Protein AF-A0A966UC40-F1 (afdb_monomer)

Mean predicted aligned error: 4.21 Å

Sequence (347 aa):
MWDHGLNQRLEDGTIRSAYGGDYGETKHDGNFVCDGMFFPDRSPKPALQEVKQISSPIKISAKNLKTGRFEIFNKQFFNDLREFKLRYEITVNGKVVISGDAKLPQVKARKNAIFTIPSKFLKAGDGAGERFINFNLESAVSKPWAQMGFEVAWAQIALPAKPLPKAKPAKERKNFVTQEGLILLPSCEVAPKLTLWRAPTDNDLIGRIAEKWDNWGLRDLQRSNVQVTHKGTTTRVVTTWKSGAGITIKHEQLVESVESGIRVTETVTLPKQLDDVARVGINFELSGDLDQLVYFGTGPFETMPDRAIGKVHRWSSGVADQYVPYIKPQENGGHAGVRWFSISNRT

Nearest PDB structures (foldseek):
  3dec-assembly1_A  TM=8.756E-01  e=1.289E-21  Bacteroides thetaiotaomicron VPI-5482
  3bga-assembly1_B  TM=8.784E-01  e=2.318E-21  Bacteroides thetaiotaomicron VPI-5482
  6etz-assembly1_A  TM=8.599E-01  e=1.434E-21  Arthrobacter sp. 32cB
  6se8-assembly1_A  TM=8.664E-01  e=2.197E-21  Arthrobacter sp. 32cB
  6zjp-assembly1_A  TM=8.614E-01  e=8.337E-21  Arthrobacter sp. 32cB

pLDDT: mean 96.02, std 3.72, range [59.28, 98.81]

Structure (mmCIF, N/CA/C/O backbone):
data_AF-A0A966UC40-F1
#
_entry.id   AF-A0A966UC40-F1
#
loop_
_atom_site.group_PDB
_atom_site.id
_atom_site.type_symbol
_atom_site.label_atom_id
_atom_site.label_alt_id
_atom_site.label_comp_id
_atom_site.label_asym_id
_atom_site.label_entity_id
_atom_site.label_seq_id
_atom_site.pdbx_PDB_ins_code
_atom_site.Cartn_x
_atom_site.Cartn_y
_atom_site.Cartn_z
_atom_site.occupancy
_atom_site.B_iso_or_equiv
_atom_site.auth_seq_id
_atom_site.auth_comp_id
_atom_site.auth_asym_id
_atom_site.auth_atom_id
_atom_site.pdbx_PDB_model_num
ATOM 1 N N . MET A 1 1 ? 6.051 -20.398 -12.811 1.00 88.81 1 MET A N 1
ATOM 2 C CA . MET A 1 1 ? 5.916 -19.033 -13.399 1.00 88.81 1 MET A CA 1
ATOM 3 C C . MET A 1 1 ? 4.500 -18.518 -13.195 1.00 88.81 1 MET A C 1
ATOM 5 O O . MET A 1 1 ? 4.361 -17.427 -12.658 1.00 88.81 1 MET A O 1
ATOM 9 N N . TRP A 1 2 ? 3.476 -19.282 -13.576 1.00 95.31 2 TRP A N 1
ATOM 10 C CA . TRP A 1 2 ? 2.076 -19.057 -13.197 1.00 95.31 2 TRP A CA 1
ATOM 11 C C . TRP A 1 2 ? 1.592 -20.170 -12.262 1.00 95.31 2 TRP A C 1
ATOM 13 O O . TRP A 1 2 ? 2.212 -21.230 -12.232 1.00 95.31 2 TRP A O 1
ATOM 23 N N . ASP A 1 3 ? 0.507 -19.923 -11.535 1.00 97.62 3 ASP A N 1
ATOM 24 C CA . ASP A 1 3 ? -0.171 -20.919 -10.698 1.00 97.62 3 ASP A CA 1
ATOM 25 C C . ASP A 1 3 ? -0.733 -22.065 -11.533 1.00 97.62 3 ASP A C 1
ATOM 27 O O . ASP A 1 3 ? -1.343 -21.831 -12.578 1.00 97.62 3 ASP A O 1
ATOM 31 N N . HIS A 1 4 ? -0.624 -23.302 -11.051 1.00 97.56 4 HIS A N 1
ATOM 32 C CA . HIS A 1 4 ? -1.178 -24.464 -11.753 1.00 97.56 4 HIS A CA 1
ATOM 33 C C . HIS A 1 4 ? -2.613 -24.793 -11.306 1.00 97.56 4 HIS A C 1
ATOM 35 O O . HIS A 1 4 ? -2.978 -25.958 -11.166 1.00 97.56 4 HIS A O 1
ATOM 41 N N . GLY A 1 5 ? -3.431 -23.762 -11.073 1.00 95.44 5 GLY A N 1
ATOM 42 C CA . GLY A 1 5 ? -4.856 -23.940 -10.804 1.00 95.44 5 GLY A CA 1
ATOM 43 C C . GLY A 1 5 ? -5.584 -24.482 -12.037 1.00 95.44 5 GLY A C 1
ATOM 44 O O . GLY A 1 5 ? -5.426 -23.947 -13.136 1.00 95.44 5 GLY A O 1
ATOM 45 N N . LEU A 1 6 ? -6.376 -25.540 -11.864 1.00 96.25 6 LEU A N 1
ATOM 46 C CA . LEU A 1 6 ? -7.162 -26.155 -12.935 1.00 96.25 6 LEU A CA 1
ATOM 47 C C . LEU A 1 6 ? -8.607 -25.670 -12.873 1.00 96.25 6 LEU A C 1
ATOM 49 O O . LEU A 1 6 ? -9.216 -25.697 -11.810 1.00 96.25 6 LEU A O 1
ATOM 53 N N . ASN A 1 7 ? -9.191 -25.286 -14.006 1.00 96.19 7 ASN A N 1
ATOM 54 C CA . ASN A 1 7 ? -10.605 -24.917 -14.037 1.00 96.19 7 ASN A CA 1
ATOM 55 C C . ASN A 1 7 ? -11.477 -26.122 -13.669 1.00 96.19 7 ASN A C 1
ATOM 57 O O . ASN A 1 7 ? -11.548 -27.091 -14.423 1.00 96.19 7 ASN A O 1
ATOM 61 N N . GLN A 1 8 ? -12.177 -26.022 -12.544 1.00 96.56 8 GLN A N 1
ATOM 62 C CA . GLN A 1 8 ? -13.170 -26.990 -12.106 1.00 96.56 8 GLN A CA 1
ATOM 63 C C . GLN A 1 8 ? -14.551 -26.342 -12.136 1.00 96.56 8 GLN A C 1
ATOM 65 O O . GLN A 1 8 ? -14.756 -25.281 -11.545 1.00 96.56 8 GLN A O 1
ATOM 70 N N . ARG A 1 9 ? -15.498 -26.988 -12.821 1.00 96.69 9 ARG A N 1
ATOM 71 C CA . ARG A 1 9 ? -16.910 -26.598 -12.793 1.00 96.69 9 ARG A CA 1
ATOM 72 C C . ARG A 1 9 ? -17.585 -27.217 -11.570 1.00 96.69 9 ARG A C 1
ATOM 74 O O . ARG A 1 9 ? -17.472 -28.423 -11.373 1.00 96.69 9 ARG A O 1
ATOM 81 N N . LEU A 1 10 ? -18.271 -26.393 -10.786 1.00 95.62 10 LEU A N 1
ATOM 82 C CA . LEU A 1 10 ? -19.044 -26.807 -9.616 1.00 95.62 10 LEU A CA 1
ATOM 83 C C . LEU A 1 10 ? -20.484 -27.183 -9.996 1.00 95.62 10 LEU A C 1
ATOM 85 O O . LEU A 1 10 ? -20.935 -26.912 -11.112 1.00 95.62 10 LEU A O 1
ATOM 89 N N . GLU A 1 11 ? -21.208 -27.802 -9.060 1.00 95.69 11 GLU A N 1
ATOM 90 C CA . GLU A 1 11 ? -22.605 -28.233 -9.245 1.00 95.69 11 GLU A CA 1
ATOM 91 C C . GLU A 1 11 ? -23.553 -27.067 -9.563 1.00 95.69 11 GLU A C 1
ATOM 93 O O . GLU A 1 11 ? -24.482 -27.223 -10.352 1.00 95.69 11 GLU A O 1
ATOM 98 N N . ASP A 1 12 ? -23.281 -25.881 -9.016 1.00 96.38 12 ASP A N 1
ATOM 99 C CA . ASP A 1 12 ? -24.034 -24.648 -9.280 1.00 96.38 12 ASP A CA 1
ATOM 100 C C . ASP A 1 12 ? -23.697 -23.993 -10.638 1.00 96.38 12 ASP A C 1
ATOM 102 O O . ASP A 1 12 ? -24.237 -22.944 -10.989 1.00 96.38 12 ASP A O 1
ATOM 106 N N . GLY A 1 13 ? -22.800 -24.606 -11.418 1.00 96.81 13 GLY A N 1
ATOM 107 C CA . GLY A 1 13 ? -22.365 -24.135 -12.728 1.00 96.81 13 GLY A CA 1
ATOM 108 C C . GLY A 1 13 ? -21.223 -23.116 -12.702 1.00 96.81 13 GLY A C 1
ATOM 109 O O . GLY A 1 13 ? -20.689 -22.809 -13.775 1.00 96.81 13 GLY A O 1
ATOM 110 N N . THR A 1 14 ? -20.804 -22.630 -11.530 1.00 96.25 14 THR A N 1
ATOM 111 C CA . THR A 1 14 ? -19.657 -21.722 -11.396 1.00 96.25 14 THR A CA 1
ATOM 112 C C . THR A 1 14 ? -18.334 -22.440 -11.681 1.00 96.25 14 THR A C 1
ATOM 114 O O . THR A 1 14 ? -18.254 -23.672 -11.694 1.00 96.25 14 THR A O 1
ATOM 117 N N . ILE A 1 15 ? -17.284 -21.672 -11.989 1.00 95.69 15 ILE A N 1
ATOM 118 C CA . ILE A 1 15 ? -15.937 -22.197 -12.242 1.00 95.69 15 ILE A CA 1
ATOM 119 C C . ILE A 1 15 ? -14.995 -21.645 -11.179 1.00 95.69 15 ILE A C 1
ATOM 121 O O . ILE A 1 15 ? -14.954 -20.435 -10.962 1.00 95.69 15 ILE A O 1
ATOM 125 N N . ARG A 1 16 ? -14.199 -22.527 -10.574 1.00 94.12 16 ARG A N 1
ATOM 126 C CA . ARG A 1 16 ? -13.088 -22.162 -9.688 1.00 94.12 16 ARG A CA 1
ATOM 127 C C . ARG A 1 16 ? -11.756 -22.672 -10.227 1.00 94.12 16 ARG A C 1
ATOM 129 O O . ARG A 1 16 ? -11.717 -23.639 -10.987 1.00 94.12 16 ARG A O 1
ATOM 136 N N . SER A 1 17 ? -10.668 -22.056 -9.777 1.00 96.81 17 SER A N 1
ATOM 137 C CA . SER A 1 17 ? -9.318 -22.606 -9.924 1.00 96.81 17 SER A CA 1
ATOM 138 C C . SER A 1 17 ? -9.083 -23.634 -8.817 1.00 96.81 17 SER A C 1
ATOM 140 O O . SER A 1 17 ? -8.879 -23.261 -7.667 1.00 96.81 17 SER A O 1
ATOM 142 N N . ALA A 1 18 ? -9.149 -24.914 -9.158 1.00 97.31 18 ALA A N 1
ATOM 143 C CA . ALA A 1 18 ? -8.927 -26.036 -8.255 1.00 97.31 18 ALA A CA 1
ATOM 144 C C . ALA A 1 18 ? -7.435 -26.365 -8.097 1.00 97.31 18 ALA A C 1
ATOM 146 O O . ALA A 1 18 ? -6.640 -26.149 -9.018 1.00 97.31 18 ALA A O 1
ATOM 147 N N . TYR A 1 19 ? -7.069 -26.924 -6.948 1.00 97.81 19 TYR A N 1
ATOM 148 C CA . TYR A 1 19 ? -5.721 -27.404 -6.623 1.00 97.81 19 TYR A CA 1
ATOM 149 C C . TYR A 1 19 ? -5.774 -28.799 -5.972 1.00 97.81 19 TYR A C 1
ATOM 151 O O . TYR A 1 19 ? -6.809 -29.460 -5.997 1.00 97.81 19 TYR A O 1
ATOM 159 N N . GLY A 1 20 ? -4.652 -29.304 -5.443 1.00 98.00 20 GLY A N 1
ATOM 160 C CA . GLY A 1 20 ? -4.568 -30.680 -4.941 1.00 98.00 20 GLY A CA 1
ATOM 161 C C . GLY A 1 20 ? -5.643 -31.010 -3.896 1.00 98.00 20 GLY A C 1
ATOM 162 O O . GLY A 1 20 ? -5.808 -30.262 -2.933 1.00 98.00 20 GLY A O 1
ATOM 163 N N . GLY A 1 21 ? -6.350 -32.127 -4.090 1.00 97.38 21 GLY A N 1
ATOM 164 C CA . GLY A 1 21 ? -7.458 -32.580 -3.242 1.00 97.38 21 GLY A CA 1
ATOM 165 C C . GLY A 1 21 ? -8.840 -32.227 -3.790 1.00 97.38 21 GLY A C 1
ATOM 166 O O . GLY A 1 21 ? -9.813 -32.918 -3.487 1.00 97.38 21 GLY A O 1
ATOM 167 N N . ASP A 1 22 ? -8.948 -31.215 -4.654 1.00 97.12 22 ASP A N 1
ATOM 168 C CA . ASP A 1 22 ? -10.235 -30.808 -5.223 1.00 97.12 22 ASP A CA 1
ATOM 169 C C . ASP A 1 22 ? -10.814 -31.825 -6.225 1.00 97.12 22 ASP A C 1
ATOM 171 O O . ASP A 1 22 ? -11.998 -31.730 -6.548 1.00 97.12 22 ASP A O 1
ATOM 175 N N . TYR A 1 23 ? -10.031 -32.802 -6.702 1.00 95.69 23 TYR A N 1
ATOM 176 C CA . TYR A 1 23 ? -10.491 -33.885 -7.585 1.00 95.69 23 TYR A CA 1
ATOM 177 C C . TYR A 1 23 ? -10.601 -35.239 -6.864 1.00 95.69 23 TYR A C 1
ATOM 179 O O . TYR A 1 23 ? -10.706 -36.285 -7.506 1.00 95.69 23 TYR A O 1
ATOM 187 N N . GLY A 1 24 ? -10.631 -35.228 -5.528 1.00 95.56 24 GLY A N 1
ATOM 188 C CA . GLY A 1 24 ? -10.825 -36.424 -4.707 1.00 95.56 24 GLY A CA 1
ATOM 189 C C . GLY A 1 24 ? -9.547 -37.220 -4.445 1.00 95.56 24 GLY A C 1
ATOM 190 O O . GLY A 1 24 ? -9.617 -38.350 -3.958 1.00 95.56 24 GLY A O 1
ATOM 191 N N . GLU A 1 25 ? -8.372 -36.663 -4.749 1.00 98.00 25 GLU A N 1
ATOM 192 C CA . GLU A 1 25 ? -7.106 -37.263 -4.348 1.00 98.00 25 GLU A CA 1
ATOM 193 C C . GLU A 1 25 ? -7.031 -37.365 -2.818 1.00 98.00 25 GLU A C 1
ATOM 195 O O . GLU A 1 25 ? -7.330 -36.417 -2.101 1.00 98.00 25 GLU A O 1
ATOM 200 N N . THR A 1 26 ? -6.593 -38.510 -2.295 1.00 96.56 26 THR A N 1
ATOM 201 C CA . THR A 1 26 ? -6.413 -38.708 -0.842 1.00 96.56 26 THR A CA 1
ATOM 202 C C . THR A 1 26 ? -5.000 -38.370 -0.362 1.00 96.56 26 THR A C 1
ATOM 204 O O . THR A 1 26 ? -4.761 -38.250 0.837 1.00 96.56 26 THR A O 1
ATOM 207 N N . LYS A 1 27 ? -4.049 -38.226 -1.294 1.00 97.38 27 LYS A N 1
ATOM 208 C CA . LYS A 1 27 ? -2.667 -37.797 -1.053 1.00 97.38 27 LYS A CA 1
ATOM 209 C C . LYS A 1 27 ? -2.353 -36.644 -1.996 1.00 97.38 27 LYS A C 1
ATOM 211 O O . LYS A 1 27 ? -2.294 -36.848 -3.205 1.00 97.38 27 LYS A O 1
ATOM 216 N N . HIS A 1 28 ? -2.168 -35.454 -1.442 1.00 97.69 28 HIS A N 1
ATOM 217 C CA . HIS A 1 28 ? -1.890 -34.231 -2.185 1.00 97.69 28 HIS A CA 1
ATOM 218 C C . HIS A 1 28 ? -1.210 -33.199 -1.283 1.00 97.69 28 HIS A C 1
ATOM 220 O O . HIS A 1 28 ? -1.314 -33.273 -0.060 1.00 97.69 28 HIS A O 1
ATOM 226 N N . ASP A 1 29 ? -0.631 -32.172 -1.902 1.00 97.12 29 ASP A N 1
ATOM 227 C CA . ASP A 1 29 ? -0.008 -31.041 -1.206 1.00 97.12 29 ASP A CA 1
ATOM 228 C C . ASP A 1 29 ? -0.868 -29.763 -1.265 1.00 97.12 29 ASP A C 1
ATOM 230 O O . ASP A 1 29 ? -0.396 -28.660 -1.019 1.00 97.12 29 ASP A O 1
ATOM 234 N N . GLY A 1 30 ? -2.159 -29.872 -1.595 1.00 97.00 30 GLY A N 1
ATOM 235 C CA . GLY A 1 30 ? -3.095 -28.748 -1.504 1.00 97.00 30 GLY A CA 1
ATOM 236 C C . GLY A 1 30 ? -2.752 -27.616 -2.475 1.00 97.00 30 GLY A C 1
ATOM 237 O O . GLY A 1 30 ? -2.473 -27.854 -3.652 1.00 97.00 30 GLY A O 1
ATOM 238 N N . ASN A 1 31 ? -2.767 -26.375 -1.982 1.00 97.00 31 ASN A N 1
ATOM 239 C CA . ASN A 1 31 ? -2.513 -25.181 -2.788 1.00 97.00 31 ASN A CA 1
ATOM 240 C C . ASN A 1 31 ? -1.022 -24.846 -2.979 1.00 97.00 31 ASN A C 1
ATOM 242 O O . ASN A 1 31 ? -0.715 -23.777 -3.499 1.00 97.00 31 ASN A O 1
ATOM 246 N N . PHE A 1 32 ? -0.091 -25.743 -2.621 1.00 97.38 32 PHE A N 1
ATOM 247 C CA . PHE A 1 32 ? 1.347 -25.553 -2.881 1.00 97.38 32 PHE A CA 1
ATOM 248 C C . PHE A 1 32 ? 1.674 -25.381 -4.371 1.00 97.38 32 PHE A C 1
ATOM 250 O O . PHE A 1 32 ? 2.692 -24.796 -4.716 1.00 97.38 32 PHE A O 1
ATOM 257 N N . VAL A 1 33 ? 0.793 -25.844 -5.259 1.00 97.44 33 VAL A N 1
ATOM 258 C CA . VAL A 1 33 ? 0.925 -25.674 -6.711 1.00 97.44 33 VAL A CA 1
ATOM 259 C C . VAL A 1 33 ? 0.537 -24.261 -7.210 1.00 97.44 33 VAL A C 1
ATOM 261 O O . VAL A 1 33 ? 0.630 -23.957 -8.402 1.00 97.44 33 VAL A O 1
ATOM 264 N N . CYS A 1 34 ? 0.058 -23.393 -6.312 1.00 97.12 34 CYS A N 1
ATOM 265 C CA . CYS A 1 34 ? -0.384 -22.022 -6.586 1.00 97.12 34 CYS A CA 1
ATOM 266 C C . CYS A 1 34 ? 0.672 -20.985 -6.150 1.00 97.12 34 CYS A C 1
ATOM 268 O O . CYS A 1 34 ? 0.377 -20.034 -5.424 1.00 97.12 34 CYS A O 1
ATOM 270 N N . ASP A 1 35 ? 1.913 -21.175 -6.598 1.00 96.38 35 ASP A N 1
ATOM 271 C CA . ASP A 1 35 ? 3.124 -20.461 -6.168 1.00 96.38 35 ASP A CA 1
ATOM 272 C C . ASP A 1 35 ? 3.730 -19.534 -7.249 1.00 96.38 35 ASP A C 1
ATOM 274 O O . ASP A 1 35 ? 4.864 -19.058 -7.145 1.00 96.38 35 ASP A O 1
ATOM 278 N N . GLY A 1 36 ? 2.983 -19.249 -8.316 1.00 95.88 36 GLY A N 1
ATOM 279 C CA . GLY A 1 36 ? 3.432 -18.446 -9.448 1.00 95.88 36 GLY A CA 1
ATOM 280 C C . GLY A 1 36 ? 3.390 -16.933 -9.214 1.00 95.88 36 GLY A C 1
ATOM 281 O O . GLY A 1 36 ? 2.735 -16.429 -8.306 1.00 95.88 36 GLY A O 1
ATOM 282 N N . MET A 1 37 ? 4.037 -16.186 -10.116 1.00 96.31 37 MET A N 1
ATOM 283 C CA . MET A 1 37 ? 3.955 -14.716 -10.225 1.00 96.31 37 MET A CA 1
ATOM 284 C C . MET A 1 37 ? 2.743 -14.244 -11.042 1.00 96.31 37 MET A C 1
ATOM 286 O O . MET A 1 37 ? 2.451 -13.049 -11.111 1.00 96.31 37 MET A O 1
ATOM 290 N N . PHE A 1 38 ? 2.057 -15.186 -11.679 1.00 97.81 38 PHE A N 1
ATOM 291 C CA . PHE A 1 38 ? 0.859 -14.986 -12.481 1.00 97.81 38 PHE A CA 1
ATOM 292 C C . PHE A 1 38 ? -0.214 -15.976 -12.027 1.00 97.81 38 PHE A C 1
ATOM 294 O O . PHE A 1 38 ? 0.110 -17.080 -11.586 1.00 97.81 38 PHE A O 1
ATOM 301 N N . PHE A 1 39 ? -1.475 -15.597 -12.169 1.00 97.50 39 PHE A N 1
ATOM 302 C CA . PHE A 1 39 ? -2.615 -16.494 -12.006 1.00 97.50 39 PHE A CA 1
ATOM 303 C C . PHE A 1 39 ? -2.697 -17.506 -13.170 1.00 97.50 39 PHE A C 1
ATOM 305 O O . PHE A 1 39 ? -1.985 -17.347 -14.172 1.00 97.50 39 PHE A O 1
ATOM 312 N N . PRO A 1 40 ? -3.554 -18.547 -13.090 1.00 96.56 40 PRO A N 1
ATOM 313 C CA . PRO A 1 40 ? -3.661 -19.566 -14.138 1.00 96.56 40 PRO A CA 1
ATOM 314 C C . PRO A 1 40 ? -4.047 -19.001 -15.511 1.00 96.56 40 PRO A C 1
ATOM 316 O O . PRO A 1 40 ? -3.662 -19.551 -16.539 1.00 96.56 40 PRO A O 1
ATOM 319 N N . ASP A 1 41 ? -4.749 -17.872 -15.562 1.00 95.38 41 ASP A N 1
ATOM 320 C CA . ASP A 1 41 ? -5.120 -17.160 -16.792 1.00 95.38 41 ASP A CA 1
ATOM 321 C C . ASP A 1 41 ? -4.018 -16.220 -17.327 1.00 95.38 41 ASP A C 1
ATOM 323 O O . ASP A 1 41 ? -4.214 -15.540 -18.331 1.00 95.38 41 ASP A O 1
ATOM 327 N N . ARG A 1 42 ? -2.840 -16.213 -16.686 1.00 95.50 42 ARG A N 1
ATOM 328 C CA . ARG A 1 42 ? -1.670 -15.365 -16.978 1.00 95.50 42 ARG A CA 1
ATOM 329 C C . ARG A 1 42 ? -1.878 -13.889 -16.636 1.00 95.50 42 ARG A C 1
ATOM 331 O O . ARG A 1 42 ? -1.020 -13.069 -16.968 1.00 95.50 42 ARG A O 1
ATOM 338 N N . SER A 1 43 ? -2.940 -13.537 -15.913 1.00 95.81 43 SER A N 1
ATOM 339 C CA . SER A 1 43 ? -3.022 -12.223 -15.281 1.00 95.81 43 SER A CA 1
ATOM 340 C C . SER A 1 43 ? -1.948 -12.096 -14.180 1.00 95.81 43 SER A C 1
ATOM 342 O O . SER A 1 43 ? -1.584 -13.085 -13.531 1.00 95.81 43 SER A O 1
ATOM 344 N N . PRO A 1 44 ? -1.330 -10.915 -14.008 1.00 96.44 44 PRO A N 1
ATOM 345 C CA . PRO A 1 44 ? -0.203 -10.750 -13.096 1.00 96.44 44 PRO A CA 1
ATOM 346 C C . PRO A 1 44 ? -0.660 -10.671 -11.637 1.00 96.44 44 PRO A C 1
ATOM 348 O O . PRO A 1 44 ? -1.607 -9.956 -11.316 1.00 96.44 44 PRO A O 1
ATOM 351 N N . LYS A 1 45 ? 0.078 -11.316 -10.727 1.00 97.31 45 LYS A N 1
ATOM 352 C CA . LYS A 1 45 ? -0.077 -11.062 -9.288 1.00 97.31 45 LYS A CA 1
ATOM 353 C C . LYS A 1 45 ? 0.586 -9.732 -8.904 1.00 97.31 45 LYS A C 1
ATOM 355 O O . LYS A 1 45 ? 1.556 -9.330 -9.558 1.00 97.31 45 LYS A O 1
ATOM 360 N N . PRO A 1 46 ? 0.162 -9.074 -7.807 1.00 96.56 46 PRO A N 1
ATOM 361 C CA . PRO A 1 46 ? 0.744 -7.799 -7.377 1.00 96.56 46 PRO A CA 1
ATOM 362 C C . PRO A 1 46 ? 2.271 -7.826 -7.215 1.00 96.56 46 PRO A C 1
ATOM 364 O O . PRO A 1 46 ? 2.954 -6.881 -7.605 1.00 96.56 46 PRO A O 1
ATOM 367 N N . ALA A 1 47 ? 2.827 -8.945 -6.735 1.00 95.25 47 ALA A N 1
ATOM 368 C CA . ALA A 1 47 ? 4.270 -9.128 -6.565 1.00 95.25 47 ALA A CA 1
ATOM 369 C C . ALA A 1 47 ? 5.080 -8.933 -7.865 1.00 95.25 47 ALA A C 1
ATOM 371 O O . ALA A 1 47 ? 6.258 -8.575 -7.813 1.00 95.25 47 ALA A O 1
ATOM 372 N N . LEU A 1 48 ? 4.476 -9.123 -9.046 1.00 95.50 48 LEU A N 1
ATOM 373 C CA . LEU A 1 48 ? 5.171 -8.938 -10.322 1.00 95.50 48 LEU A CA 1
ATOM 374 C C . LEU A 1 48 ? 5.611 -7.483 -10.538 1.00 95.50 48 LEU A C 1
ATOM 376 O O . LEU A 1 48 ? 6.605 -7.232 -11.218 1.00 95.50 48 LEU A O 1
ATOM 380 N N . GLN A 1 49 ? 4.915 -6.525 -9.929 1.00 93.94 49 GLN A N 1
ATOM 381 C CA . GLN A 1 49 ? 5.253 -5.105 -10.028 1.00 93.94 49 GLN A CA 1
ATOM 382 C C . GLN A 1 49 ? 6.561 -4.783 -9.306 1.00 93.94 49 GLN A C 1
ATOM 384 O O . GLN A 1 49 ? 7.369 -3.995 -9.801 1.00 93.94 49 GLN A O 1
ATOM 389 N N . GLU A 1 50 ? 6.830 -5.463 -8.193 1.00 94.75 50 GLU A N 1
ATOM 390 C CA . GLU A 1 50 ? 8.122 -5.363 -7.523 1.00 94.75 50 GLU A CA 1
ATOM 391 C C . GLU A 1 50 ? 9.230 -5.985 -8.353 1.00 94.75 50 GLU A C 1
ATOM 393 O O . GLU A 1 50 ? 10.271 -5.362 -8.550 1.00 94.75 50 GLU A O 1
ATOM 398 N N . VAL A 1 51 ? 8.993 -7.180 -8.905 1.00 95.81 51 VAL A N 1
ATOM 399 C CA . VAL A 1 51 ? 9.959 -7.844 -9.788 1.00 95.81 51 VAL A CA 1
ATOM 400 C C . VAL A 1 51 ? 10.288 -6.953 -10.986 1.00 95.81 51 VAL A C 1
ATOM 402 O O . VAL A 1 51 ? 11.466 -6.797 -11.315 1.00 95.81 51 VAL A O 1
ATOM 405 N N . LYS A 1 52 ? 9.284 -6.301 -11.594 1.00 95.69 52 LYS A N 1
ATOM 406 C CA . LYS A 1 52 ? 9.478 -5.312 -12.668 1.00 95.69 52 LYS A CA 1
ATOM 407 C C . LYS A 1 52 ? 10.432 -4.201 -12.222 1.00 95.69 52 LYS A C 1
ATOM 409 O O . LYS A 1 52 ? 11.364 -3.866 -12.952 1.00 95.69 52 LYS A O 1
ATOM 414 N N . GLN A 1 53 ? 10.235 -3.651 -11.025 1.00 96.62 53 GLN A N 1
ATOM 415 C CA . GLN A 1 53 ? 11.040 -2.533 -10.541 1.00 96.62 53 GLN A CA 1
ATOM 416 C C . GLN A 1 53 ? 12.446 -2.949 -10.073 1.00 96.62 53 GLN A C 1
ATOM 418 O O . GLN A 1 53 ? 13.419 -2.253 -10.371 1.00 96.62 53 GLN A O 1
ATOM 423 N N . ILE A 1 54 ? 12.598 -4.098 -9.412 1.00 96.56 54 ILE A N 1
ATOM 424 C CA . ILE A 1 54 ? 13.898 -4.672 -9.023 1.00 96.56 54 ILE A CA 1
ATOM 425 C C . ILE A 1 54 ? 14.745 -4.955 -10.276 1.00 96.56 54 ILE A C 1
ATOM 427 O O . ILE A 1 54 ? 15.922 -4.569 -10.360 1.00 96.56 54 ILE A O 1
ATOM 431 N N . SER A 1 55 ? 14.117 -5.540 -11.296 1.00 97.00 55 SER A N 1
ATOM 432 C CA . SER A 1 55 ? 14.728 -5.834 -12.595 1.00 97.00 55 SER A CA 1
ATOM 433 C C . SER A 1 55 ? 14.836 -4.621 -13.521 1.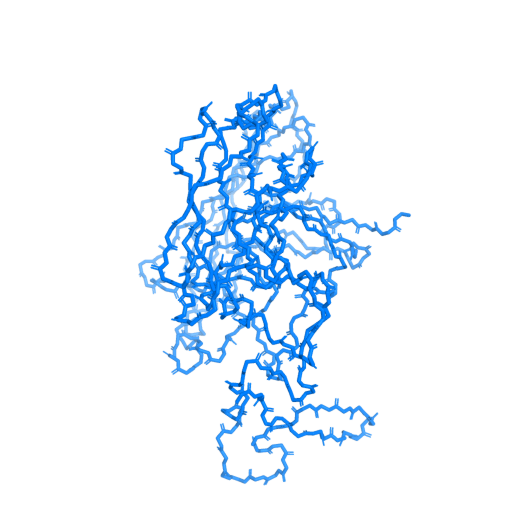00 97.00 55 SER A C 1
ATOM 435 O O . SER A 1 55 ? 15.315 -4.770 -14.645 1.00 97.00 55 SER A O 1
ATOM 437 N N . SER A 1 56 ? 14.461 -3.417 -13.068 1.00 97.56 56 SER A N 1
ATOM 438 C CA . SER A 1 56 ? 14.518 -2.197 -13.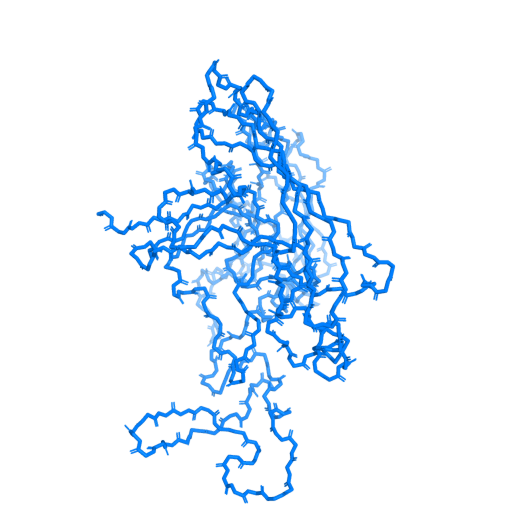878 1.00 97.56 56 SER A CA 1
ATOM 439 C C . SER A 1 56 ? 15.877 -2.058 -14.590 1.00 97.56 56 SER A C 1
ATOM 441 O O . SER A 1 56 ? 16.920 -2.178 -13.932 1.00 97.56 56 SER A O 1
ATOM 443 N N . PRO A 1 57 ? 15.916 -1.797 -15.913 1.00 97.75 57 PRO A N 1
ATOM 444 C CA . PRO A 1 57 ? 17.153 -1.670 -16.686 1.00 97.75 57 PRO A CA 1
ATOM 445 C C . PRO A 1 57 ? 17.904 -0.359 -16.436 1.00 97.75 57 PRO A C 1
ATOM 447 O O . PRO A 1 57 ? 18.977 -0.156 -17.005 1.00 97.75 57 PRO A O 1
ATOM 450 N N . ILE A 1 58 ? 17.374 0.535 -15.601 1.00 98.56 58 ILE A N 1
ATOM 451 C CA . ILE A 1 58 ? 18.000 1.816 -15.284 1.00 98.56 58 ILE A CA 1
ATOM 452 C C . ILE A 1 58 ? 17.974 2.106 -13.784 1.00 98.56 58 ILE A C 1
ATOM 454 O O . ILE A 1 58 ? 17.170 1.565 -13.029 1.00 98.56 58 ILE A O 1
ATOM 458 N N . LYS A 1 59 ? 18.848 3.008 -13.345 1.00 98.56 59 LYS A N 1
ATOM 459 C CA . LYS A 1 59 ? 18.740 3.678 -12.045 1.00 98.56 59 LYS A CA 1
ATOM 460 C C . LYS A 1 59 ? 18.878 5.177 -12.266 1.00 98.56 59 LYS A C 1
ATOM 462 O O . LYS A 1 59 ? 19.836 5.600 -12.903 1.00 98.56 59 LYS A O 1
ATOM 467 N N . ILE A 1 60 ? 17.951 5.970 -11.733 1.00 98.69 60 ILE A N 1
ATOM 468 C CA . ILE A 1 60 ? 18.044 7.435 -11.747 1.00 98.69 60 ILE A CA 1
ATOM 469 C C . ILE A 1 60 ? 18.312 7.925 -10.327 1.00 98.69 60 ILE A C 1
ATOM 471 O O . ILE A 1 60 ? 17.707 7.443 -9.372 1.00 98.69 60 ILE A O 1
ATOM 475 N N . SER A 1 61 ? 19.233 8.876 -10.182 1.00 98.19 61 SER A N 1
ATOM 476 C CA . SER A 1 61 ? 19.538 9.526 -8.906 1.00 98.19 61 SER A CA 1
ATOM 477 C C . SER A 1 61 ? 19.654 11.040 -9.067 1.00 98.19 61 SER A C 1
ATOM 479 O O . SER A 1 61 ? 20.102 11.540 -10.102 1.00 98.19 61 SER A O 1
ATOM 481 N N . ALA A 1 62 ? 19.256 11.790 -8.040 1.00 97.56 62 ALA A N 1
ATOM 482 C CA . ALA A 1 62 ? 19.477 13.229 -8.000 1.00 97.56 62 ALA A CA 1
ATOM 483 C C . ALA A 1 62 ? 20.937 13.512 -7.629 1.00 97.56 62 ALA A C 1
ATOM 485 O O . ALA A 1 62 ? 21.410 13.069 -6.585 1.00 97.56 62 ALA A O 1
ATOM 486 N N . LYS A 1 63 ? 21.647 14.277 -8.465 1.00 97.88 63 LYS A N 1
ATOM 487 C CA . LYS A 1 63 ? 23.003 14.758 -8.149 1.00 97.88 63 LYS A CA 1
ATOM 488 C C . LYS A 1 63 ? 22.968 16.132 -7.507 1.00 97.88 63 LYS A C 1
ATOM 490 O O . LYS A 1 63 ? 23.725 16.401 -6.584 1.00 97.88 63 LYS A O 1
ATOM 495 N N . ASN A 1 64 ? 22.090 17.006 -7.995 1.00 96.19 64 ASN A N 1
ATOM 496 C CA . ASN A 1 64 ? 21.875 18.318 -7.403 1.00 96.19 64 ASN A CA 1
ATOM 497 C C . ASN A 1 64 ? 20.493 18.858 -7.795 1.00 96.19 64 ASN A C 1
ATOM 499 O O . ASN A 1 64 ? 20.298 19.339 -8.911 1.00 96.19 64 ASN A O 1
ATOM 503 N N . LEU A 1 65 ? 19.539 18.824 -6.859 1.00 94.69 65 LEU A N 1
ATOM 504 C CA . LEU A 1 65 ? 18.181 19.332 -7.087 1.00 94.69 65 LEU A CA 1
ATOM 505 C C . LEU A 1 65 ? 18.135 20.857 -7.288 1.00 94.69 65 LEU A C 1
ATOM 507 O O . LEU A 1 65 ? 17.269 21.342 -8.010 1.00 94.69 65 LEU A O 1
ATOM 511 N N . LYS A 1 66 ? 19.080 21.625 -6.717 1.00 93.62 66 LYS A N 1
ATOM 512 C CA . LYS A 1 66 ? 19.125 23.094 -6.871 1.00 93.62 66 LYS A CA 1
ATOM 513 C C . LYS A 1 66 ? 19.446 23.508 -8.307 1.00 93.62 66 LYS A C 1
ATOM 515 O O . LYS A 1 66 ? 18.937 24.521 -8.780 1.00 93.62 66 LYS A O 1
ATOM 520 N N . THR A 1 67 ? 20.271 22.722 -8.997 1.00 94.94 67 THR A N 1
ATOM 521 C CA . THR A 1 67 ? 20.624 22.929 -10.413 1.00 94.94 67 THR A CA 1
ATOM 522 C C . THR A 1 67 ? 19.845 22.017 -11.361 1.00 94.94 67 THR A C 1
ATOM 524 O O . THR A 1 67 ? 20.007 22.119 -12.571 1.00 94.94 67 THR A O 1
ATOM 527 N N . GLY A 1 68 ? 18.989 21.144 -10.823 1.00 96.81 68 GLY A N 1
ATOM 528 C CA . GLY A 1 68 ? 18.197 20.184 -11.587 1.00 96.81 68 GLY A CA 1
ATOM 529 C C . GLY A 1 68 ? 19.015 19.123 -12.310 1.00 96.81 68 GLY A C 1
ATOM 530 O O . GLY A 1 68 ? 18.587 18.641 -13.352 1.00 96.81 68 GLY A O 1
ATOM 531 N N . ARG A 1 69 ? 20.187 18.763 -11.772 1.00 98.00 69 ARG A N 1
ATOM 532 C CA . ARG A 1 69 ? 21.061 17.723 -12.326 1.00 98.00 69 ARG A CA 1
ATOM 533 C C . ARG A 1 69 ? 20.705 16.349 -11.767 1.00 98.00 69 ARG A C 1
ATOM 535 O O . ARG A 1 69 ? 20.764 16.131 -10.551 1.00 98.00 69 ARG A O 1
ATOM 542 N N . PHE A 1 70 ? 20.445 15.416 -12.672 1.00 98.69 70 PHE A N 1
ATOM 543 C CA . PHE A 1 70 ? 20.193 14.006 -12.393 1.00 98.69 70 PHE A CA 1
ATOM 544 C C . PHE A 1 70 ? 21.208 13.138 -13.136 1.00 98.69 70 PHE A C 1
ATOM 546 O O . PHE A 1 70 ? 21.788 13.558 -14.137 1.00 98.69 70 PHE A O 1
ATOM 553 N N . GLU A 1 71 ? 21.428 11.929 -12.637 1.00 98.69 71 GLU A N 1
ATOM 554 C CA . GLU A 1 71 ? 22.229 10.903 -13.298 1.00 98.69 71 GLU A CA 1
ATOM 555 C C . GLU A 1 71 ? 21.354 9.698 -13.599 1.00 98.69 71 GLU A C 1
ATOM 557 O O . GLU A 1 71 ? 20.611 9.243 -12.727 1.00 98.69 71 GLU A O 1
ATOM 562 N N . ILE A 1 72 ? 21.481 9.178 -14.814 1.00 98.81 72 ILE A N 1
ATOM 563 C CA . ILE A 1 72 ? 20.917 7.900 -15.226 1.00 98.81 72 ILE A CA 1
ATOM 564 C C . ILE A 1 72 ? 22.049 6.891 -15.429 1.00 98.81 72 ILE A C 1
ATOM 566 O O . ILE A 1 72 ? 23.009 7.156 -16.153 1.00 98.81 72 ILE A O 1
ATOM 570 N N . PHE A 1 73 ? 21.921 5.732 -14.793 1.00 98.81 73 PHE A N 1
ATOM 571 C CA . PHE A 1 73 ? 22.777 4.568 -14.983 1.00 98.81 73 PHE A CA 1
ATOM 572 C C . PHE A 1 73 ? 22.050 3.533 -15.836 1.00 98.81 73 PHE A C 1
ATOM 574 O O . PHE A 1 73 ? 20.950 3.112 -15.474 1.00 98.81 73 PHE A O 1
ATOM 581 N N . ASN A 1 74 ? 22.669 3.088 -16.929 1.00 98.75 74 ASN A N 1
ATOM 582 C CA . ASN A 1 74 ? 22.163 1.979 -17.732 1.00 98.75 74 ASN A CA 1
ATOM 583 C C . ASN A 1 74 ? 22.647 0.638 -17.148 1.00 98.75 74 ASN A C 1
ATOM 585 O O . ASN A 1 74 ? 23.833 0.313 -17.228 1.00 98.75 74 ASN A O 1
ATOM 589 N N . LYS A 1 75 ? 21.732 -0.155 -16.575 1.00 98.50 75 LYS A N 1
ATOM 590 C CA . LYS A 1 75 ? 22.027 -1.484 -16.010 1.00 98.50 75 LYS A CA 1
ATOM 591 C C . LYS A 1 75 ? 22.168 -2.565 -17.088 1.00 98.50 75 LYS A C 1
ATOM 593 O O . LYS A 1 75 ? 22.698 -3.629 -16.767 1.00 98.50 75 LYS A O 1
ATOM 598 N N . GLN A 1 76 ? 21.751 -2.316 -18.333 1.00 98.19 76 GLN A N 1
ATOM 599 C CA . GLN A 1 76 ? 21.898 -3.275 -19.431 1.00 98.19 76 GLN A CA 1
ATOM 600 C C . GLN A 1 76 ? 23.372 -3.539 -19.751 1.00 98.19 76 GLN A C 1
ATOM 602 O O . GLN A 1 76 ? 24.225 -2.660 -19.597 1.00 98.19 76 GLN A O 1
ATOM 607 N N . PHE A 1 77 ? 23.660 -4.754 -20.218 1.00 98.31 77 PHE A N 1
ATOM 608 C CA . PHE A 1 77 ? 25.018 -5.208 -20.528 1.00 98.31 77 PHE A CA 1
ATOM 609 C C . PHE A 1 77 ? 25.441 -4.977 -21.983 1.00 98.31 77 PHE A C 1
ATOM 611 O O . PHE A 1 77 ? 26.636 -4.866 -22.237 1.00 98.31 77 PHE A O 1
ATOM 618 N N . PHE A 1 78 ? 24.489 -4.837 -22.911 1.00 97.88 78 PHE A N 1
ATOM 619 C CA . PHE A 1 78 ? 24.781 -4.765 -24.351 1.00 97.88 78 PHE A CA 1
ATOM 620 C C . PHE A 1 78 ? 24.184 -3.525 -25.021 1.00 97.88 78 PHE A C 1
ATOM 622 O O . PHE A 1 78 ? 24.896 -2.771 -25.681 1.00 97.88 78 PHE A O 1
ATOM 629 N N . ASN A 1 79 ? 22.893 -3.272 -24.803 1.00 96.94 79 ASN A N 1
ATOM 630 C CA . ASN A 1 79 ? 22.183 -2.181 -25.464 1.00 96.94 79 ASN A CA 1
ATOM 631 C C . ASN A 1 79 ? 22.382 -0.842 -24.747 1.00 96.94 79 ASN A C 1
ATOM 633 O O . ASN A 1 79 ? 22.478 -0.771 -23.516 1.00 96.94 79 ASN A O 1
ATOM 637 N N . ASP A 1 80 ? 22.403 0.238 -25.527 1.00 97.81 80 ASP A N 1
ATOM 638 C CA . ASP A 1 80 ? 22.258 1.589 -24.994 1.00 97.81 80 ASP A CA 1
ATOM 639 C C . ASP A 1 80 ? 20.775 1.958 -24.803 1.00 97.81 80 ASP A C 1
ATOM 641 O O . ASP A 1 80 ? 19.895 1.095 -24.846 1.00 97.81 80 ASP A O 1
ATOM 645 N N . LEU A 1 81 ? 20.498 3.233 -24.513 1.00 97.62 81 LEU A N 1
ATOM 646 C CA . LEU A 1 81 ? 19.141 3.715 -24.245 1.00 97.62 81 LEU A CA 1
ATOM 647 C C . LEU A 1 81 ? 18.479 4.459 -25.422 1.00 97.62 81 LEU A C 1
ATOM 649 O O . LEU A 1 81 ? 17.485 5.146 -25.208 1.00 97.62 81 LEU A O 1
ATOM 653 N N . ARG A 1 82 ? 19.003 4.355 -26.654 1.00 96.38 82 ARG A N 1
ATOM 654 C CA . ARG A 1 82 ? 18.519 5.157 -27.802 1.00 96.38 82 ARG A CA 1
ATOM 655 C C . ARG A 1 82 ? 17.078 4.857 -28.225 1.00 96.38 82 ARG A C 1
ATOM 657 O O . ARG A 1 82 ? 16.425 5.702 -28.820 1.00 96.38 82 ARG A O 1
ATOM 664 N N . GLU A 1 83 ? 16.603 3.651 -27.932 1.00 95.62 83 GLU A N 1
ATOM 665 C CA . GLU A 1 83 ? 15.256 3.177 -28.271 1.00 95.62 83 GLU A CA 1
ATOM 666 C C . GLU A 1 83 ? 14.214 3.538 -27.205 1.00 95.62 83 GLU A C 1
ATOM 668 O O . GLU A 1 83 ? 13.081 3.059 -27.257 1.00 95.62 83 GLU A O 1
ATOM 673 N N . PHE A 1 84 ? 14.585 4.362 -26.223 1.00 97.50 84 PHE A N 1
ATOM 674 C CA . PHE A 1 84 ? 13.694 4.798 -25.160 1.00 97.50 84 PHE A CA 1
ATOM 675 C C . PHE A 1 84 ? 13.516 6.309 -25.153 1.00 97.50 84 PHE A C 1
ATOM 677 O O . PHE A 1 84 ? 14.362 7.082 -25.602 1.00 97.50 84 PHE A O 1
ATOM 684 N N . LYS A 1 85 ? 12.408 6.721 -24.551 1.00 97.62 85 LYS A N 1
ATOM 685 C CA . LYS A 1 85 ? 12.090 8.100 -24.217 1.00 97.62 85 LYS A CA 1
ATOM 686 C C . LYS A 1 85 ? 11.980 8.220 -22.702 1.00 97.62 85 LYS A C 1
ATOM 688 O O . LYS A 1 85 ? 11.417 7.345 -22.053 1.00 97.62 85 LYS A O 1
ATOM 693 N N . LEU A 1 86 ? 12.516 9.297 -22.132 1.00 98.56 86 LEU A N 1
ATOM 694 C CA . LEU A 1 86 ? 12.403 9.575 -20.702 1.00 98.56 86 LEU A CA 1
ATOM 695 C C . LEU A 1 86 ? 11.383 10.690 -20.482 1.00 98.56 86 LEU A C 1
ATOM 697 O O . LEU A 1 86 ? 11.659 11.849 -20.791 1.00 98.56 86 LEU A O 1
ATOM 701 N N . ARG A 1 87 ? 10.219 10.350 -19.936 1.00 98.25 87 ARG A N 1
ATOM 702 C CA . ARG A 1 87 ? 9.236 11.334 -19.479 1.00 98.25 87 ARG A CA 1
ATOM 703 C C . ARG A 1 87 ? 9.434 11.633 -18.010 1.00 98.25 87 ARG A C 1
ATOM 705 O O . ARG A 1 87 ? 9.940 10.797 -17.258 1.00 98.25 87 ARG A O 1
ATOM 712 N N . TYR A 1 88 ? 9.016 12.819 -17.601 1.00 98.44 88 TYR A N 1
ATOM 713 C CA . TYR A 1 88 ? 8.909 13.157 -16.198 1.00 98.44 88 TYR A CA 1
ATOM 714 C C . TYR A 1 88 ? 7.594 13.861 -15.893 1.00 98.44 88 TYR A C 1
ATOM 716 O O . TYR A 1 88 ? 7.025 14.568 -16.724 1.00 98.44 88 TYR A O 1
ATOM 724 N N . GLU A 1 89 ? 7.161 13.720 -14.653 1.00 97.81 89 GLU A N 1
ATOM 725 C CA . GLU A 1 89 ? 6.100 14.512 -14.053 1.00 97.81 89 GLU A CA 1
ATOM 726 C C . GLU A 1 89 ? 6.520 14.950 -12.653 1.00 97.81 89 GLU A C 1
ATOM 728 O O . GLU A 1 89 ? 7.306 14.286 -11.977 1.00 97.81 89 GLU A O 1
ATOM 733 N N . ILE A 1 90 ? 6.014 16.096 -12.216 1.00 96.94 90 ILE A N 1
ATOM 734 C CA . ILE A 1 90 ? 6.161 16.579 -10.850 1.00 96.94 90 ILE A CA 1
ATOM 735 C C . ILE A 1 90 ? 4.775 16.624 -10.241 1.00 96.94 90 ILE A C 1
ATOM 737 O O . ILE A 1 90 ? 3.851 17.210 -10.812 1.00 96.94 90 ILE A O 1
ATOM 741 N N . THR A 1 91 ? 4.653 16.026 -9.065 1.00 96.31 91 THR A N 1
ATOM 742 C CA . THR A 1 91 ? 3.393 15.928 -8.341 1.00 96.31 91 THR A CA 1
ATOM 743 C C . THR A 1 91 ? 3.437 16.714 -7.040 1.00 96.31 91 THR A C 1
ATOM 745 O O . THR A 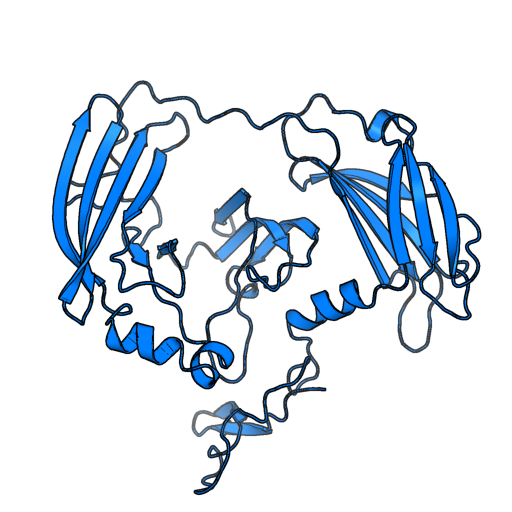1 91 ? 4.494 16.868 -6.422 1.00 96.31 91 THR A O 1
ATOM 748 N N . VAL A 1 92 ? 2.276 17.222 -6.627 1.00 94.88 92 VAL A N 1
ATOM 749 C CA . VAL A 1 92 ? 2.026 17.785 -5.293 1.00 94.88 92 VAL A CA 1
ATOM 750 C C . VAL A 1 92 ? 0.814 17.060 -4.718 1.00 94.88 92 VAL A C 1
ATOM 752 O O . VAL A 1 92 ? -0.268 17.128 -5.301 1.00 94.88 92 VAL A O 1
ATOM 755 N N . ASN A 1 93 ? 0.987 16.324 -3.616 1.00 94.00 93 ASN A N 1
ATOM 756 C CA . ASN A 1 93 ? -0.037 15.425 -3.056 1.00 94.00 93 ASN A CA 1
ATOM 757 C C . ASN A 1 93 ? -0.648 14.486 -4.118 1.00 94.00 93 ASN A C 1
ATOM 759 O O . ASN A 1 93 ? -1.865 14.298 -4.182 1.00 94.00 93 ASN A O 1
ATOM 763 N N . GLY A 1 94 ? 0.196 13.973 -5.021 1.00 94.50 94 GLY A N 1
ATOM 764 C CA . GLY A 1 94 ? -0.219 13.061 -6.088 1.00 94.50 94 GLY A CA 1
ATOM 765 C C . GLY A 1 94 ? -1.020 13.703 -7.225 1.00 94.50 94 GLY A C 1
ATOM 766 O O . GLY A 1 94 ? -1.522 12.989 -8.081 1.00 94.50 94 GLY A O 1
ATOM 767 N N . LYS A 1 95 ? -1.162 15.034 -7.261 1.00 94.00 95 LYS A N 1
ATOM 768 C CA . LYS A 1 95 ? -1.687 15.751 -8.432 1.00 94.00 95 LYS A CA 1
ATOM 769 C C . LYS A 1 95 ? -0.528 16.189 -9.316 1.00 94.00 95 LYS A C 1
ATOM 771 O O . LYS A 1 95 ? 0.377 16.866 -8.826 1.00 94.00 95 LYS A O 1
ATOM 776 N N . VAL A 1 96 ? -0.564 15.835 -10.597 1.00 95.69 96 VAL A N 1
ATOM 777 C CA . VAL A 1 96 ? 0.419 16.290 -11.589 1.00 95.69 96 VAL A CA 1
ATOM 778 C C . VAL A 1 96 ? 0.283 17.800 -11.764 1.00 95.69 96 VAL A C 1
ATOM 780 O O . VAL A 1 96 ? -0.783 18.294 -12.121 1.00 95.69 96 VAL A O 1
ATOM 783 N N . VAL A 1 97 ? 1.360 18.535 -11.491 1.00 94.56 97 VAL A N 1
ATOM 784 C CA . VAL A 1 97 ? 1.417 19.993 -11.695 1.00 94.56 97 VAL A CA 1
ATOM 785 C C . VAL A 1 97 ? 2.262 20.371 -12.904 1.00 94.56 97 VAL A C 1
ATOM 787 O O . VAL A 1 97 ? 2.069 21.434 -13.484 1.00 94.56 97 VAL A O 1
ATOM 790 N N . ILE A 1 98 ? 3.219 19.518 -13.272 1.00 95.12 98 ILE A N 1
ATOM 791 C CA . ILE A 1 98 ? 4.130 19.710 -14.401 1.00 95.12 98 ILE A CA 1
ATOM 792 C C . ILE A 1 98 ? 4.397 18.337 -15.002 1.00 95.12 98 ILE A C 1
ATOM 794 O O . ILE A 1 98 ? 4.635 17.386 -14.262 1.00 95.12 98 ILE A O 1
ATOM 798 N N . SER A 1 99 ? 4.440 18.250 -16.324 1.00 97.25 99 SER A N 1
ATOM 799 C CA . SER A 1 99 ? 4.931 17.081 -17.048 1.00 97.25 99 SER A CA 1
ATOM 800 C C . SER A 1 99 ? 5.757 17.514 -18.255 1.00 97.25 99 SER A C 1
ATOM 802 O O . SER A 1 99 ? 5.710 18.672 -18.679 1.00 97.25 99 SER A O 1
ATOM 804 N N . GLY A 1 100 ? 6.572 16.604 -18.776 1.00 96.69 100 GLY A N 1
ATOM 805 C CA . GLY A 1 100 ? 7.357 16.859 -19.973 1.00 96.69 100 GLY A CA 1
ATOM 806 C C . GLY A 1 100 ? 8.305 15.724 -20.318 1.00 96.69 100 GLY A C 1
ATOM 807 O O . GLY A 1 100 ? 8.368 14.695 -19.646 1.00 96.69 100 GLY A O 1
ATOM 808 N N . ASP A 1 101 ? 9.077 15.952 -21.372 1.00 97.06 101 ASP A N 1
ATOM 809 C CA . ASP A 1 101 ? 10.096 15.024 -21.835 1.00 97.06 101 ASP A CA 1
ATOM 810 C C . ASP A 1 101 ? 11.476 15.505 -21.390 1.00 97.06 101 ASP A C 1
ATOM 812 O O . ASP A 1 101 ? 11.865 16.653 -21.619 1.00 97.06 101 ASP A O 1
ATOM 816 N N . ALA A 1 102 ? 12.236 14.622 -20.750 1.00 97.06 102 ALA A N 1
ATOM 817 C CA . ALA A 1 102 ? 13.634 14.870 -20.452 1.00 97.06 102 ALA A CA 1
ATOM 818 C C . ALA A 1 102 ? 14.473 14.544 -21.692 1.00 97.06 102 ALA A C 1
ATOM 820 O O . ALA A 1 102 ? 14.312 13.489 -22.310 1.00 97.06 102 ALA A O 1
ATOM 821 N N . LYS A 1 103 ? 15.424 15.419 -22.035 1.00 96.75 103 LYS A N 1
ATOM 822 C CA . LYS A 1 103 ? 16.411 15.113 -23.077 1.00 96.75 103 LYS A CA 1
ATOM 823 C C . LYS A 1 103 ? 17.307 13.973 -22.587 1.00 96.75 103 LYS A C 1
ATOM 825 O O . LYS A 1 103 ? 18.226 14.206 -21.803 1.00 96.75 103 LYS A O 1
ATOM 830 N N . LEU A 1 104 ? 17.027 12.756 -23.045 1.00 96.38 104 LEU A N 1
ATOM 831 C CA . LEU A 1 104 ? 17.792 11.563 -22.701 1.00 96.38 104 LEU A CA 1
ATOM 832 C C . LEU A 1 104 ? 19.157 11.606 -23.417 1.00 96.38 104 LEU A C 1
ATOM 834 O O . LEU A 1 104 ? 19.192 11.589 -24.649 1.00 96.38 104 LEU A O 1
ATOM 838 N N . PRO A 1 105 ? 20.289 11.708 -22.695 1.00 96.62 105 PRO A N 1
ATOM 839 C CA . PRO A 1 105 ? 21.610 11.624 -23.311 1.00 96.62 105 PRO A CA 1
ATOM 840 C C . PRO A 1 105 ? 21.871 10.214 -23.853 1.00 96.62 105 PRO A C 1
ATOM 842 O O . PRO A 1 105 ? 21.228 9.246 -23.451 1.00 96.62 105 PRO A O 1
ATOM 845 N N . GLN A 1 106 ? 22.874 10.069 -24.718 1.00 96.88 106 GLN A N 1
ATOM 846 C CA . GLN A 1 106 ? 23.349 8.742 -25.100 1.00 96.88 106 GLN A CA 1
ATOM 847 C C . GLN A 1 106 ? 23.980 8.047 -23.884 1.00 96.88 106 GLN A C 1
ATOM 849 O O . GLN A 1 106 ? 24.960 8.536 -23.321 1.00 96.88 106 GLN A O 1
ATOM 854 N N . VAL A 1 107 ? 23.444 6.886 -23.496 1.00 98.38 107 VAL A N 1
ATOM 855 C CA . VAL A 1 107 ? 23.935 6.112 -22.343 1.00 98.38 107 VAL A CA 1
ATOM 856 C C . VAL A 1 107 ? 24.297 4.700 -22.779 1.00 98.38 107 VAL A C 1
ATOM 858 O O . VAL A 1 107 ? 23.436 3.823 -22.864 1.00 98.38 107 VAL A O 1
ATOM 861 N N . LYS A 1 108 ? 25.586 4.475 -23.060 1.00 98.50 108 LYS A N 1
ATOM 862 C CA . LYS A 1 108 ? 26.108 3.141 -23.397 1.00 98.50 108 LYS A CA 1
ATOM 863 C C . LYS A 1 108 ? 25.808 2.137 -22.276 1.00 98.50 108 LYS A C 1
ATOM 865 O O . LYS A 1 108 ? 25.633 2.523 -21.117 1.00 98.50 108 LYS A O 1
ATOM 870 N N . ALA A 1 109 ? 25.779 0.853 -22.622 1.00 98.56 109 ALA A N 1
ATOM 871 C CA . ALA A 1 109 ? 25.642 -0.232 -21.657 1.00 98.56 109 ALA A CA 1
ATOM 872 C C . ALA A 1 109 ? 26.618 -0.070 -20.481 1.00 98.56 109 ALA A C 1
ATOM 874 O O . ALA A 1 109 ? 27.790 0.265 -20.674 1.00 98.56 109 ALA A O 1
ATOM 875 N N . ARG A 1 110 ? 26.125 -0.280 -19.255 1.00 98.56 110 ARG A N 1
ATOM 876 C CA . ARG A 1 110 ? 26.900 -0.169 -18.006 1.00 98.56 110 ARG A CA 1
ATOM 877 C C . ARG A 1 110 ? 27.577 1.189 -17.776 1.00 98.56 110 ARG A C 1
ATOM 879 O O . ARG A 1 110 ? 28.549 1.264 -17.022 1.00 98.56 110 ARG A O 1
ATOM 886 N N . LYS A 1 111 ? 27.094 2.271 -18.398 1.00 98.75 111 LYS A N 1
ATOM 887 C CA . LYS A 1 111 ? 27.602 3.639 -18.196 1.00 98.75 111 LYS A CA 1
ATOM 888 C C . LYS A 1 111 ? 26.557 4.557 -17.563 1.00 98.75 111 LYS A C 1
ATOM 890 O O . LYS A 1 111 ? 25.364 4.256 -17.536 1.00 98.75 111 LYS A O 1
ATOM 895 N N . ASN A 1 112 ? 27.052 5.679 -17.043 1.00 98.69 112 ASN A N 1
ATOM 896 C CA . ASN A 1 112 ? 26.265 6.777 -16.491 1.00 98.69 112 ASN A CA 1
ATOM 897 C C . ASN A 1 112 ? 26.231 7.951 -17.470 1.00 98.69 112 ASN A C 1
ATOM 899 O O . ASN A 1 112 ? 27.190 8.163 -18.214 1.00 98.69 112 ASN A O 1
ATOM 903 N N . ALA A 1 113 ? 25.173 8.751 -17.408 1.00 98.56 113 ALA A N 1
ATOM 904 C CA . ALA A 1 113 ? 25.114 10.052 -18.056 1.00 98.56 113 ALA A CA 1
ATOM 905 C C . ALA A 1 113 ? 24.308 11.050 -17.218 1.00 98.56 113 ALA A C 1
ATOM 907 O O . ALA A 1 113 ? 23.412 10.670 -16.461 1.00 98.56 113 ALA A O 1
ATOM 908 N N . ILE A 1 114 ? 24.623 12.336 -17.373 1.00 98.56 114 ILE A N 1
ATOM 909 C CA . ILE A 1 114 ? 23.910 13.431 -16.714 1.00 98.56 114 ILE A CA 1
ATOM 910 C C . ILE A 1 114 ? 22.842 13.986 -17.648 1.00 98.56 114 ILE A C 1
ATOM 912 O O . ILE A 1 114 ? 23.102 14.224 -18.826 1.00 98.56 114 ILE A O 1
ATOM 916 N N . PHE A 1 115 ? 21.671 14.260 -17.090 1.00 98.38 115 PHE A N 1
ATOM 917 C CA . PHE A 1 115 ? 20.609 15.015 -17.744 1.00 98.38 115 PHE A CA 1
ATOM 918 C C . PHE A 1 115 ? 20.041 16.059 -16.780 1.00 98.38 115 PHE A C 1
ATOM 920 O O . PHE A 1 115 ? 20.318 16.033 -15.573 1.00 98.38 115 PHE A O 1
ATOM 927 N N . THR A 1 116 ? 19.287 17.016 -17.316 1.00 97.69 116 THR A N 1
ATOM 928 C CA . THR A 1 116 ? 18.769 18.143 -16.539 1.00 97.69 116 THR A CA 1
ATOM 929 C C . THR A 1 116 ? 17.266 18.304 -16.680 1.00 97.69 116 THR A C 1
ATOM 931 O O . THR A 1 116 ? 16.697 18.081 -17.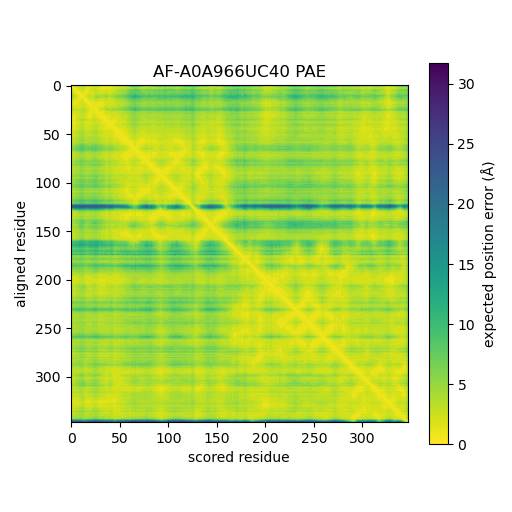745 1.00 97.69 116 THR A O 1
ATOM 934 N N . ILE A 1 117 ? 16.640 18.733 -15.586 1.00 97.75 117 ILE A N 1
ATOM 935 C CA . ILE A 1 117 ? 15.252 19.201 -15.530 1.00 97.75 117 ILE A CA 1
ATOM 936 C C . ILE A 1 117 ? 15.285 20.662 -15.069 1.00 97.75 117 ILE A C 1
ATOM 938 O O . ILE A 1 117 ? 16.082 20.980 -14.182 1.00 97.75 117 ILE A O 1
ATOM 942 N N . PRO A 1 118 ? 14.456 21.570 -15.619 1.00 95.31 118 PRO A N 1
ATOM 943 C CA . PRO A 1 118 ? 14.479 22.972 -15.212 1.00 95.31 118 PRO A CA 1
ATOM 944 C C . PRO A 1 118 ? 14.293 23.137 -13.695 1.00 95.31 118 PRO A C 1
ATOM 946 O O . PRO A 1 118 ? 13.239 22.829 -13.137 1.00 95.31 118 PRO A O 1
ATOM 949 N N . SER A 1 119 ? 15.318 23.656 -13.013 1.00 91.69 119 SER A N 1
ATOM 950 C CA . SER A 1 119 ? 15.386 23.665 -11.544 1.00 91.69 119 SER A CA 1
ATOM 951 C C . SER A 1 119 ? 14.294 24.494 -10.869 1.00 91.69 119 SER A C 1
ATOM 953 O O . SER A 1 119 ? 13.935 24.215 -9.724 1.00 91.69 119 SER A O 1
ATOM 955 N N . LYS A 1 120 ? 13.713 25.474 -11.580 1.00 91.62 120 LYS A N 1
ATOM 956 C CA . LYS A 1 120 ? 12.558 26.256 -11.108 1.00 91.62 120 LYS A CA 1
ATOM 957 C C . LYS A 1 120 ? 11.386 25.369 -10.679 1.00 91.62 120 LYS A C 1
ATOM 959 O O . LYS A 1 120 ? 10.676 25.720 -9.749 1.00 91.62 120 LYS A O 1
ATOM 964 N N . PHE A 1 121 ? 11.239 24.200 -11.299 1.00 90.88 121 PHE A N 1
ATOM 965 C CA . PHE A 1 121 ? 10.181 23.246 -10.993 1.00 90.88 121 PHE A CA 1
ATOM 966 C C . PHE A 1 121 ? 10.489 22.355 -9.781 1.00 90.88 121 PHE A C 1
ATOM 968 O O . PHE A 1 121 ? 9.583 21.781 -9.186 1.00 90.88 121 PHE A O 1
ATOM 975 N N . LEU A 1 122 ? 11.759 22.249 -9.386 1.00 93.62 122 LEU A N 1
ATOM 976 C CA . LEU A 1 122 ? 12.221 21.342 -8.329 1.00 93.62 122 LEU A CA 1
ATOM 977 C C . LEU A 1 122 ? 12.300 22.018 -6.957 1.00 93.62 122 LEU A C 1
ATOM 979 O O . LEU A 1 122 ? 12.221 21.345 -5.930 1.00 93.62 122 LEU A O 1
ATOM 983 N N . LYS A 1 123 ? 12.439 23.349 -6.927 1.00 89.00 123 LYS A N 1
ATOM 984 C CA . LYS A 1 123 ? 12.403 24.148 -5.691 1.00 89.00 123 LYS A CA 1
ATOM 985 C C . LYS A 1 123 ? 11.083 23.943 -4.959 1.00 89.00 123 LYS A C 1
ATOM 987 O O . LYS A 1 123 ? 10.083 23.633 -5.603 1.00 89.00 123 LYS A O 1
ATOM 992 N N . ALA A 1 124 ? 11.085 24.107 -3.634 1.00 81.00 124 ALA A N 1
ATOM 993 C CA . ALA A 1 124 ? 9.854 24.117 -2.847 1.00 81.00 124 ALA A CA 1
ATOM 994 C C . ALA A 1 124 ? 8.897 25.151 -3.456 1.00 81.00 124 ALA A C 1
ATOM 996 O O . ALA A 1 124 ? 9.246 26.327 -3.543 1.00 81.00 124 ALA A O 1
ATOM 997 N N . GLY A 1 125 ? 7.749 24.688 -3.950 1.00 72.12 125 GLY A N 1
ATOM 998 C CA . GLY A 1 125 ? 6.707 25.576 -4.451 1.00 72.12 125 GLY A CA 1
ATOM 999 C C . GLY A 1 125 ? 6.008 26.309 -3.307 1.00 72.12 125 GLY A C 1
ATOM 1000 O O . GLY A 1 125 ? 6.318 26.114 -2.126 1.00 72.12 125 GLY A O 1
ATOM 1001 N N . ASP A 1 126 ? 5.017 27.122 -3.653 1.00 74.44 126 ASP A N 1
ATOM 1002 C CA . ASP A 1 126 ? 4.244 27.857 -2.650 1.00 74.44 126 ASP A CA 1
ATOM 1003 C C . ASP A 1 126 ? 3.253 26.964 -1.894 1.00 74.44 126 ASP A C 1
ATOM 1005 O O . ASP A 1 126 ? 2.987 27.215 -0.718 1.00 74.44 126 ASP A O 1
ATOM 1009 N N . GLY A 1 127 ? 2.789 25.880 -2.527 1.00 75.06 127 GLY A N 1
ATOM 1010 C CA . GLY A 1 127 ? 1.837 24.926 -1.957 1.00 75.06 127 GLY A CA 1
ATOM 1011 C C . GLY A 1 127 ? 2.420 23.997 -0.884 1.00 75.06 127 GLY A C 1
ATOM 1012 O O . GLY A 1 127 ? 3.577 23.576 -0.951 1.00 75.06 127 GLY A O 1
ATOM 1013 N N . ALA A 1 128 ? 1.581 23.650 0.094 1.00 87.56 128 ALA A N 1
ATOM 1014 C CA . ALA A 1 128 ? 1.854 22.616 1.089 1.00 87.56 128 ALA A CA 1
ATOM 1015 C C . ALA A 1 128 ? 1.547 21.212 0.546 1.00 87.56 128 ALA A C 1
ATOM 1017 O O . ALA A 1 128 ? 0.607 21.025 -0.231 1.00 87.56 128 ALA A O 1
ATOM 1018 N N . GLY A 1 129 ? 2.311 20.218 0.991 1.00 91.19 129 GLY A N 1
ATOM 1019 C CA . GLY A 1 129 ? 2.147 18.826 0.590 1.00 91.19 129 GLY A CA 1
ATOM 1020 C C . GLY A 1 129 ? 3.428 18.157 0.121 1.00 91.19 129 GLY A C 1
ATOM 1021 O O . GLY A 1 129 ? 4.381 18.825 -0.281 1.00 91.19 129 GLY A O 1
ATOM 1022 N N . GLU A 1 130 ? 3.426 16.826 0.151 1.00 95.19 130 GLU A N 1
ATOM 1023 C CA . GLU A 1 130 ? 4.526 16.011 -0.366 1.00 95.19 130 GLU A CA 1
ATOM 1024 C C . GLU A 1 130 ? 4.683 16.218 -1.875 1.00 95.19 130 GLU A C 1
ATOM 1026 O O . GLU A 1 130 ? 3.699 16.332 -2.616 1.00 95.19 130 GLU A O 1
ATOM 1031 N N . ARG A 1 131 ? 5.939 16.279 -2.324 1.00 96.25 131 ARG A N 1
ATOM 1032 C CA . ARG A 1 131 ? 6.290 16.529 -3.720 1.00 96.25 131 ARG A CA 1
ATOM 1033 C C . ARG A 1 131 ? 7.235 15.462 -4.224 1.00 96.25 131 ARG A C 1
ATOM 1035 O O . ARG A 1 131 ? 8.216 15.144 -3.557 1.00 96.25 131 ARG A O 1
ATOM 1042 N N . PHE A 1 132 ? 6.981 14.988 -5.434 1.00 97.44 132 PHE A N 1
ATOM 1043 C CA . PHE A 1 132 ? 7.816 13.990 -6.088 1.00 97.44 132 PHE A CA 1
ATOM 1044 C C . PHE A 1 132 ? 8.061 14.384 -7.535 1.00 97.44 132 PHE A C 1
ATOM 1046 O O . PHE A 1 132 ? 7.164 14.917 -8.186 1.00 97.44 132 PHE A O 1
ATOM 1053 N N . ILE A 1 133 ? 9.263 14.107 -8.036 1.00 98.19 133 ILE A N 1
ATOM 1054 C CA . ILE A 1 133 ? 9.498 13.968 -9.472 1.00 98.19 133 ILE A CA 1
ATOM 1055 C C . ILE A 1 133 ? 9.474 12.481 -9.815 1.00 98.19 133 ILE A C 1
ATOM 1057 O O . ILE A 1 133 ? 10.221 11.694 -9.229 1.00 98.19 133 ILE A O 1
ATOM 1061 N N . ASN A 1 134 ? 8.605 12.112 -10.748 1.00 98.50 134 ASN A N 1
ATOM 1062 C CA . ASN A 1 134 ? 8.476 10.759 -11.266 1.00 98.50 134 ASN A CA 1
ATOM 1063 C C . ASN A 1 134 ? 9.067 10.741 -12.668 1.00 98.50 134 ASN A C 1
ATOM 1065 O O . ASN A 1 134 ? 8.715 11.572 -13.497 1.00 98.50 134 ASN A O 1
ATOM 1069 N N . PHE A 1 135 ? 9.967 9.805 -12.921 1.00 98.62 135 PHE A N 1
ATOM 1070 C CA . PHE A 1 135 ? 10.540 9.534 -14.226 1.00 98.62 135 PHE A CA 1
ATOM 1071 C C . PHE A 1 135 ? 9.965 8.231 -14.760 1.00 98.62 135 PHE A C 1
ATOM 1073 O O . PHE A 1 135 ? 9.986 7.229 -14.046 1.00 98.62 135 PHE A O 1
ATOM 1080 N N . ASN A 1 136 ? 9.538 8.233 -16.018 1.00 98.19 136 ASN A N 1
ATOM 1081 C CA . ASN A 1 136 ? 9.060 7.057 -16.731 1.00 98.19 136 ASN A CA 1
ATOM 1082 C C . ASN A 1 136 ? 9.930 6.856 -17.976 1.00 98.19 136 ASN A C 1
ATOM 1084 O O . ASN A 1 136 ? 10.017 7.737 -18.833 1.00 98.19 136 ASN A O 1
ATOM 1088 N N . LEU A 1 137 ? 10.595 5.706 -18.065 1.00 98.12 137 LEU A N 1
ATOM 1089 C CA . LEU A 1 137 ? 11.308 5.281 -19.263 1.00 98.12 137 LEU A CA 1
ATOM 1090 C C . LEU A 1 137 ? 10.345 4.458 -20.122 1.00 98.12 137 LEU A C 1
ATOM 1092 O O . LEU A 1 137 ? 9.932 3.368 -19.724 1.00 98.12 137 LEU A O 1
ATOM 1096 N N . GLU A 1 138 ? 10.002 4.980 -21.291 1.00 97.94 138 GLU A N 1
ATOM 1097 C CA . GLU A 1 138 ? 9.055 4.365 -22.218 1.00 97.94 138 GLU A CA 1
ATOM 1098 C C . GLU A 1 138 ? 9.755 3.887 -23.487 1.00 97.94 138 GLU A C 1
ATOM 1100 O O . GLU A 1 138 ? 10.691 4.530 -23.970 1.00 97.94 138 GLU A O 1
ATOM 1105 N N . SER A 1 139 ? 9.280 2.785 -24.063 1.00 96.94 139 SER A N 1
ATOM 1106 C CA . SER A 1 139 ? 9.712 2.340 -25.391 1.00 96.94 139 SER A CA 1
ATOM 1107 C C . SER A 1 139 ? 9.383 3.409 -26.442 1.00 96.94 139 SER A C 1
ATOM 1109 O O . SER A 1 139 ? 8.223 3.782 -26.602 1.00 96.94 139 SER A O 1
ATOM 1111 N N . ALA A 1 140 ? 10.379 3.890 -27.187 1.00 96.75 140 ALA A N 1
ATOM 1112 C CA . ALA A 1 140 ? 10.182 4.826 -28.301 1.00 96.75 140 ALA A CA 1
ATOM 1113 C C . ALA A 1 140 ? 9.900 4.113 -29.637 1.00 96.75 140 ALA A C 1
ATOM 1115 O O . ALA A 1 140 ? 9.606 4.761 -30.635 1.00 96.75 140 ALA A O 1
ATOM 1116 N N . VAL A 1 141 ? 9.992 2.782 -29.650 1.00 96.12 141 VAL A N 1
ATOM 1117 C CA . VAL A 1 141 ? 9.732 1.912 -30.802 1.00 96.12 141 VAL A CA 1
ATOM 1118 C C . VAL A 1 141 ? 8.919 0.698 -30.354 1.00 96.12 141 VAL A C 1
ATOM 1120 O O . VAL A 1 141 ? 9.059 0.249 -29.214 1.00 96.12 141 VAL A O 1
ATOM 1123 N N . SER A 1 142 ? 8.084 0.151 -31.238 1.00 96.69 142 SER A N 1
ATOM 1124 C CA . SER A 1 142 ? 7.404 -1.125 -30.987 1.00 96.69 142 SER A CA 1
ATOM 1125 C C . SER A 1 142 ? 8.358 -2.305 -31.199 1.00 96.69 142 SER A C 1
ATOM 1127 O O . SER A 1 142 ? 9.183 -2.307 -32.112 1.00 96.69 142 SER A O 1
ATOM 1129 N N . LYS A 1 143 ? 8.221 -3.329 -30.358 1.00 92.88 143 LYS A N 1
ATOM 1130 C CA . LYS A 1 143 ? 8.916 -4.622 -30.421 1.00 92.88 143 LYS A CA 1
ATOM 1131 C C . LYS A 1 143 ? 7.879 -5.752 -30.413 1.00 92.88 143 LYS A C 1
ATOM 1133 O O . LYS A 1 143 ? 6.762 -5.521 -29.953 1.00 92.88 143 LYS A O 1
ATOM 1138 N N . PRO A 1 144 ? 8.231 -6.989 -30.818 1.00 96.44 144 PRO A N 1
ATOM 1139 C CA . PRO A 1 144 ? 7.292 -8.120 -30.786 1.00 96.44 144 PRO A CA 1
ATOM 1140 C C . PRO A 1 144 ? 6.638 -8.386 -29.418 1.00 96.44 144 PRO A C 1
ATOM 1142 O O . PRO A 1 144 ? 5.583 -9.002 -29.355 1.00 96.44 144 PRO A O 1
ATOM 1145 N N . TRP A 1 145 ? 7.256 -7.924 -28.327 1.00 91.50 145 TRP A N 1
ATOM 1146 C CA . TRP A 1 145 ? 6.816 -8.145 -26.946 1.00 91.50 145 TRP A CA 1
ATOM 1147 C C . TRP A 1 145 ? 6.332 -6.876 -26.218 1.00 91.50 145 TRP A C 1
ATOM 1149 O O . TRP A 1 145 ? 5.872 -6.975 -25.084 1.00 91.50 145 TRP A O 1
ATOM 1159 N N . ALA A 1 146 ? 6.442 -5.686 -26.821 1.00 93.25 146 ALA A N 1
ATOM 1160 C CA . ALA A 1 146 ? 5.974 -4.434 -26.218 1.00 93.25 146 ALA A CA 1
ATOM 1161 C C . ALA A 1 146 ? 5.686 -3.365 -27.274 1.00 93.25 146 ALA A C 1
ATOM 1163 O O . ALA A 1 146 ? 6.484 -3.137 -28.181 1.00 93.25 146 ALA A O 1
ATOM 1164 N N . GLN A 1 147 ? 4.572 -2.656 -27.117 1.00 96.25 147 GLN A N 1
ATOM 1165 C CA . GLN A 1 147 ? 4.222 -1.529 -27.980 1.00 96.25 147 GLN A CA 1
ATOM 1166 C C . GLN A 1 147 ? 5.051 -0.278 -27.647 1.00 96.25 147 GLN A C 1
ATOM 1168 O O . GLN A 1 147 ? 5.537 -0.108 -26.524 1.00 96.25 147 GLN A O 1
ATOM 1173 N N . MET A 1 148 ? 5.177 0.632 -28.616 1.00 96.31 148 MET A N 1
ATOM 1174 C CA . MET A 1 148 ? 5.640 1.998 -28.364 1.00 96.31 148 MET A CA 1
ATOM 1175 C C . MET A 1 148 ? 4.802 2.647 -27.246 1.00 96.31 148 MET A C 1
ATOM 1177 O O . MET A 1 148 ? 3.586 2.483 -27.192 1.00 96.31 148 MET A O 1
ATOM 1181 N N . GLY A 1 149 ? 5.458 3.380 -26.345 1.00 96.56 149 GLY A N 1
ATOM 1182 C CA . GLY A 1 149 ? 4.845 3.996 -25.165 1.00 96.56 149 GLY A CA 1
ATOM 1183 C C . GLY A 1 149 ? 4.751 3.081 -23.940 1.00 96.56 149 GLY A C 1
ATOM 1184 O O . GLY A 1 149 ? 4.374 3.548 -22.870 1.00 96.56 149 GLY A O 1
ATOM 1185 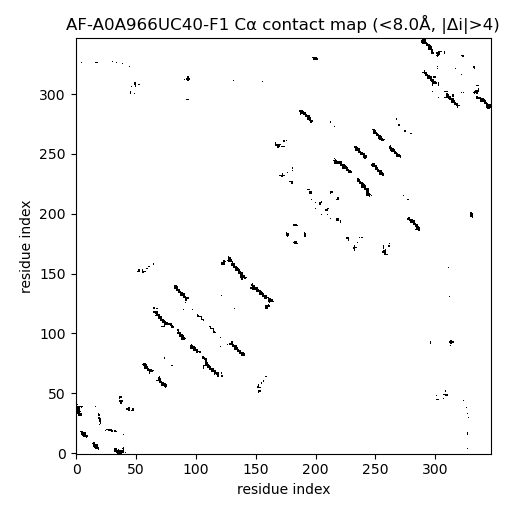N N . PHE A 1 150 ? 5.120 1.801 -24.050 1.00 96.69 150 PHE A N 1
ATOM 1186 C CA . PHE A 1 150 ? 5.145 0.892 -22.903 1.00 96.69 150 PHE A CA 1
ATOM 1187 C C . PHE A 1 150 ? 6.148 1.360 -21.836 1.00 96.69 150 PHE A C 1
ATOM 1189 O O . PHE A 1 150 ? 7.321 1.581 -22.145 1.00 96.69 150 PHE A O 1
ATOM 1196 N N . GLU A 1 151 ? 5.708 1.474 -20.577 1.00 96.62 151 GLU A N 1
ATOM 1197 C CA . GLU A 1 151 ? 6.581 1.816 -19.447 1.00 96.62 151 GLU A CA 1
ATOM 1198 C C . GLU A 1 151 ? 7.483 0.627 -19.091 1.00 96.62 151 GLU A C 1
ATOM 1200 O O . GLU A 1 151 ? 7.036 -0.378 -18.533 1.00 96.62 151 GLU A O 1
ATOM 1205 N N . VAL A 1 152 ? 8.778 0.777 -19.354 1.00 96.50 152 VAL A N 1
ATOM 1206 C CA . VAL A 1 152 ? 9.805 -0.242 -19.100 1.00 96.50 152 VAL A CA 1
ATOM 1207 C C . VAL A 1 152 ? 10.386 -0.104 -17.696 1.00 96.50 152 VAL A C 1
ATOM 1209 O O . VAL A 1 152 ? 10.698 -1.100 -17.048 1.00 96.50 152 VAL A O 1
ATOM 1212 N N . ALA A 1 153 ? 10.536 1.130 -17.222 1.00 97.56 153 ALA A N 1
ATOM 1213 C CA . ALA A 1 153 ? 11.102 1.435 -15.918 1.00 97.56 153 ALA A CA 1
ATOM 1214 C C . ALA A 1 153 ? 10.566 2.757 -15.390 1.00 97.56 153 ALA A C 1
ATOM 1216 O O . ALA A 1 153 ? 10.211 3.646 -16.165 1.00 97.56 153 ALA A O 1
ATOM 1217 N N . TRP A 1 154 ? 10.631 2.933 -14.076 1.00 98.06 154 TRP A N 1
ATOM 1218 C CA . TRP A 1 154 ? 10.391 4.229 -13.467 1.00 98.06 154 TRP A CA 1
ATOM 1219 C C . TRP A 1 154 ? 11.352 4.511 -12.314 1.00 98.06 154 TRP A C 1
ATOM 1221 O O . TRP A 1 154 ? 12.005 3.618 -11.769 1.00 98.06 154 TRP A O 1
ATOM 1231 N N . ALA A 1 155 ? 11.451 5.782 -11.940 1.00 98.31 155 ALA A N 1
ATOM 1232 C CA . ALA A 1 155 ? 12.129 6.221 -10.727 1.00 98.31 155 ALA A CA 1
ATOM 1233 C C . ALA A 1 155 ? 11.358 7.383 -10.101 1.00 98.31 155 ALA A C 1
ATOM 1235 O O . ALA A 1 155 ? 10.896 8.268 -10.813 1.00 98.31 155 ALA A O 1
ATOM 1236 N N . GLN A 1 156 ? 11.240 7.400 -8.777 1.00 98.38 156 GLN A N 1
ATOM 1237 C CA . GLN A 1 156 ? 10.594 8.481 -8.038 1.00 98.38 156 GLN A CA 1
ATOM 1238 C C . GLN A 1 156 ? 11.597 9.083 -7.053 1.00 98.38 156 GLN A C 1
ATOM 1240 O O . GLN A 1 156 ? 12.306 8.356 -6.359 1.00 98.38 156 GLN A O 1
ATOM 1245 N N . ILE A 1 157 ? 11.678 10.412 -7.008 1.00 98.25 157 ILE A N 1
ATOM 1246 C CA . ILE A 1 157 ? 12.561 11.140 -6.092 1.00 98.25 157 ILE A CA 1
ATOM 1247 C C . ILE A 1 157 ? 11.735 12.191 -5.355 1.00 98.25 157 ILE A C 1
ATOM 1249 O O . ILE A 1 157 ? 11.073 13.020 -5.983 1.00 98.25 157 ILE A O 1
ATOM 1253 N N . ALA A 1 158 ? 11.793 12.168 -4.022 1.00 96.81 158 ALA A N 1
ATOM 1254 C CA . ALA A 1 158 ? 11.173 13.188 -3.186 1.00 96.81 158 ALA A CA 1
ATOM 1255 C C . ALA A 1 158 ? 11.830 14.557 -3.424 1.00 96.81 158 ALA A C 1
ATOM 1257 O O . ALA A 1 158 ? 13.055 14.685 -3.502 1.00 96.81 158 ALA A O 1
ATOM 1258 N N . LEU A 1 159 ? 11.003 15.590 -3.535 1.00 96.44 159 LEU A N 1
ATOM 1259 C CA . LEU A 1 159 ? 11.420 16.976 -3.693 1.00 96.44 159 LEU A CA 1
ATOM 1260 C C . LEU A 1 159 ? 11.183 17.756 -2.393 1.00 96.44 159 LEU A C 1
ATOM 1262 O O . LEU A 1 159 ? 10.329 17.372 -1.593 1.00 96.44 159 LEU A O 1
ATOM 1266 N N . PRO A 1 160 ? 11.877 18.892 -2.189 1.00 94.38 160 PRO A N 1
ATOM 1267 C CA . PRO A 1 160 ? 11.574 19.802 -1.092 1.00 94.38 160 PRO A CA 1
ATOM 1268 C C . PRO A 1 160 ? 10.085 20.172 -1.055 1.00 94.38 160 PRO A C 1
ATOM 1270 O O . PRO A 1 160 ? 9.508 20.588 -2.069 1.00 94.38 160 PRO A O 1
ATOM 1273 N N . ALA A 1 161 ? 9.490 20.039 0.126 1.00 92.88 161 ALA A N 1
ATOM 1274 C CA . ALA A 1 161 ? 8.063 20.176 0.382 1.00 92.88 161 ALA A CA 1
ATOM 1275 C C . ALA A 1 161 ? 7.818 20.977 1.668 1.00 92.88 161 ALA A C 1
ATOM 1277 O O . ALA A 1 161 ? 8.652 20.979 2.575 1.00 92.88 161 ALA A O 1
ATOM 1278 N N . LYS A 1 162 ? 6.664 21.646 1.748 1.00 90.50 162 LYS A N 1
ATOM 1279 C CA . LYS A 1 162 ? 6.161 22.253 2.989 1.00 90.50 162 LYS A CA 1
ATOM 1280 C C . LYS A 1 162 ? 5.135 21.300 3.616 1.00 90.50 162 LYS A C 1
ATOM 1282 O O . LYS A 1 162 ? 4.336 20.734 2.868 1.00 90.50 162 LYS A O 1
ATOM 1287 N N . PRO A 1 163 ? 5.123 21.106 4.943 1.00 87.81 163 PRO A N 1
ATOM 1288 C CA . PRO A 1 163 ? 4.169 20.207 5.586 1.00 87.81 163 PRO A CA 1
ATOM 1289 C C . PRO A 1 163 ? 2.732 20.712 5.425 1.00 87.81 163 PRO A C 1
ATOM 1291 O O . PRO A 1 163 ? 2.491 21.919 5.353 1.00 87.81 163 PRO A O 1
ATOM 1294 N N . LEU A 1 164 ? 1.772 19.784 5.400 1.00 88.88 164 LEU A N 1
ATOM 1295 C CA . LEU A 1 164 ? 0.358 20.139 5.480 1.00 88.88 164 LEU A CA 1
ATOM 1296 C C . LEU A 1 164 ? 0.049 20.778 6.845 1.00 88.88 164 LEU A C 1
ATOM 1298 O O . LEU A 1 164 ? 0.608 20.355 7.863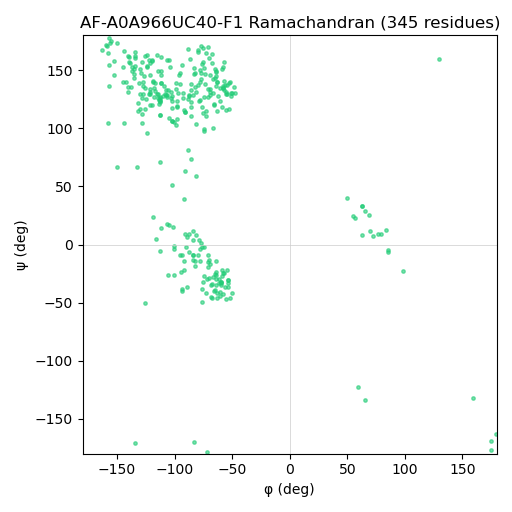 1.00 88.88 164 LEU A O 1
ATOM 1302 N N . PRO A 1 165 ? -0.842 21.784 6.894 1.00 88.00 165 PRO A N 1
ATOM 1303 C CA . PRO A 1 165 ? -1.291 22.338 8.160 1.00 88.00 165 PRO A CA 1
ATOM 1304 C C . PRO A 1 165 ? -2.045 21.273 8.963 1.00 88.00 165 PRO A C 1
ATOM 1306 O O . PRO A 1 165 ? -2.776 20.448 8.413 1.00 88.00 165 PRO A O 1
ATOM 1309 N N . LYS A 1 166 ? -1.893 21.305 10.289 1.00 88.50 166 LYS A N 1
ATOM 1310 C CA . LYS A 1 166 ? -2.688 20.453 11.180 1.00 88.50 166 LYS A CA 1
ATOM 1311 C C . LYS A 1 166 ? -4.146 20.915 11.170 1.00 88.50 166 LYS A C 1
ATOM 1313 O O . LYS A 1 166 ? -4.415 22.114 11.116 1.00 88.50 166 LYS A O 1
ATOM 1318 N N . ALA A 1 167 ? -5.077 19.967 11.291 1.00 91.31 167 ALA A N 1
ATOM 1319 C CA . ALA A 1 167 ? -6.489 20.293 11.489 1.00 91.31 167 ALA A CA 1
ATOM 1320 C C . ALA A 1 167 ? -6.664 21.171 12.740 1.00 91.31 167 ALA A C 1
ATOM 1322 O O . ALA A 1 167 ? -6.090 20.865 13.795 1.00 91.31 167 ALA A O 1
ATOM 1323 N N . LYS A 1 168 ? -7.436 22.252 12.593 1.00 94.62 168 LYS A N 1
ATOM 1324 C CA . LYS A 1 168 ? -7.712 23.219 13.657 1.00 94.62 168 LYS A CA 1
ATOM 1325 C C . LYS A 1 168 ? -8.676 22.623 14.688 1.00 94.62 168 LYS A C 1
ATOM 1327 O O . LYS A 1 168 ? -9.648 21.983 14.278 1.00 94.62 168 LYS A O 1
ATOM 1332 N N . PRO A 1 169 ? -8.445 22.829 15.995 1.00 94.94 169 PRO A N 1
ATOM 1333 C CA . PRO A 1 169 ? -9.398 22.432 17.026 1.00 94.94 169 PRO A CA 1
ATOM 1334 C C . PRO A 1 169 ? -10.767 23.079 16.799 1.00 94.94 169 PRO A C 1
ATOM 1336 O O . PRO A 1 169 ? -10.847 24.248 16.425 1.00 94.94 169 PRO A O 1
ATOM 1339 N N . ALA A 1 170 ? -11.840 22.331 17.039 1.00 95.25 170 ALA A N 1
ATOM 1340 C CA . ALA A 1 170 ? -13.181 22.899 17.076 1.00 95.25 170 ALA A CA 1
ATOM 1341 C C . ALA A 1 170 ? -13.377 23.700 18.373 1.00 95.25 170 ALA A C 1
ATOM 1343 O O . ALA A 1 170 ? -12.779 23.384 19.402 1.00 95.25 170 ALA A O 1
ATOM 1344 N N . LYS A 1 171 ? -14.248 24.717 18.328 1.00 94.12 171 LYS A N 1
ATOM 1345 C CA . LYS A 1 171 ? -14.638 25.496 19.518 1.00 94.12 171 LYS A CA 1
ATOM 1346 C C . LYS A 1 171 ? -15.543 24.708 20.463 1.00 94.12 171 LYS A C 1
ATOM 1348 O O . LYS A 1 171 ? -15.505 24.921 21.668 1.00 94.12 171 LYS A O 1
ATOM 1353 N N . GLU A 1 172 ? -16.327 23.791 19.908 1.00 93.75 172 GLU A N 1
ATOM 1354 C CA . GLU A 1 172 ? -17.303 22.987 20.635 1.00 93.75 172 GLU A CA 1
ATOM 1355 C C . GLU A 1 172 ? -17.038 21.498 20.430 1.00 93.75 172 GLU A C 1
ATOM 1357 O O . GLU A 1 172 ? -16.447 21.073 19.429 1.00 93.75 172 GLU A O 1
ATOM 1362 N N . ARG A 1 173 ? -17.464 20.695 21.409 1.00 92.75 173 ARG A N 1
ATOM 1363 C CA . ARG A 1 173 ? -17.337 19.241 21.350 1.00 92.75 173 ARG A CA 1
ATOM 1364 C C . ARG A 1 173 ? -18.312 18.692 20.314 1.00 92.75 173 ARG A C 1
ATOM 1366 O O . ARG A 1 173 ? -19.513 18.920 20.412 1.00 92.75 173 ARG A O 1
ATOM 1373 N N . LYS A 1 174 ? -17.808 17.894 19.378 1.00 93.62 174 LYS A N 1
ATOM 1374 C CA . LYS A 1 174 ? -18.645 17.101 18.478 1.00 93.62 174 LYS A CA 1
ATOM 1375 C C . LYS A 1 174 ? -18.960 15.754 19.130 1.00 93.62 174 LYS A C 1
ATOM 1377 O O . LYS A 1 174 ? -18.057 15.059 19.595 1.00 93.62 174 LYS A O 1
ATOM 1382 N N . ASN A 1 175 ? -20.236 15.384 19.181 1.00 91.38 175 ASN A N 1
ATOM 1383 C CA . ASN A 1 175 ? -20.701 14.182 19.878 1.00 91.38 175 ASN A CA 1
ATOM 1384 C C . ASN A 1 175 ? -20.607 12.942 18.969 1.00 91.38 175 ASN A C 1
ATOM 1386 O O . ASN A 1 175 ? -21.614 12.454 18.475 1.00 91.38 175 ASN A O 1
ATOM 1390 N N . PHE A 1 176 ? -19.383 12.455 18.743 1.00 95.44 176 PHE A N 1
ATOM 1391 C CA . PHE A 1 176 ? -19.111 11.211 18.001 1.00 95.44 176 PHE A CA 1
ATOM 1392 C C . PHE A 1 176 ? -18.973 9.978 18.905 1.00 95.44 176 PHE A C 1
ATOM 1394 O O . PHE A 1 176 ? -18.859 8.871 18.396 1.00 95.44 176 PHE A O 1
ATOM 1401 N N . VAL A 1 177 ? -18.924 10.155 20.228 1.00 97.12 177 VAL A N 1
ATOM 1402 C CA . VAL A 1 177 ? -18.651 9.075 21.188 1.00 97.12 177 VAL A CA 1
ATOM 1403 C C . VAL A 1 177 ? -19.883 8.825 22.052 1.00 97.12 177 VAL A C 1
ATOM 1405 O O . VAL A 1 177 ? -20.392 9.769 22.660 1.00 97.12 177 VAL A O 1
ATOM 1408 N N . THR A 1 178 ? -20.352 7.577 22.115 1.00 96.44 178 THR A N 1
ATOM 1409 C CA . THR A 1 178 ? -21.484 7.174 22.969 1.00 96.44 178 THR A CA 1
ATOM 1410 C C . THR A 1 178 ? -21.077 7.038 24.439 1.00 96.44 178 THR A C 1
ATOM 1412 O O . THR A 1 178 ? -19.890 7.057 24.776 1.00 96.44 178 THR A O 1
ATOM 1415 N N . GLN A 1 179 ? -22.056 6.862 25.333 1.00 94.31 179 GLN A N 1
ATOM 1416 C CA . GLN A 1 179 ? -21.788 6.595 26.753 1.00 94.31 179 GLN A CA 1
ATOM 1417 C C . GLN A 1 179 ? -21.060 5.255 26.955 1.00 94.31 179 GLN A C 1
ATOM 1419 O O . GLN A 1 179 ? -20.217 5.126 27.838 1.00 94.31 179 GLN A O 1
ATOM 1424 N N . GLU A 1 180 ? -21.295 4.293 26.063 1.00 95.69 180 GLU A N 1
ATOM 1425 C CA . GLU A 1 180 ? -20.630 2.988 25.999 1.00 95.69 180 GLU A CA 1
ATOM 1426 C C . GLU A 1 180 ? -19.264 3.061 25.294 1.00 95.69 180 GLU A C 1
ATOM 1428 O O . GLU A 1 180 ? -18.657 2.029 24.999 1.00 95.69 180 GLU A O 1
ATOM 1433 N N . GLY A 1 181 ? -18.769 4.262 24.975 1.00 96.44 181 GLY A N 1
ATOM 1434 C CA . GLY A 1 181 ? -17.453 4.493 24.379 1.00 96.44 181 GLY A CA 1
ATOM 1435 C C . GLY A 1 181 ? -17.311 4.007 22.939 1.00 96.44 181 GLY A C 1
ATOM 1436 O O . GLY A 1 181 ? -16.202 3.679 22.528 1.00 96.44 181 GLY A O 1
ATOM 1437 N N . LEU A 1 182 ? -18.409 3.911 22.187 1.00 96.88 182 LEU A N 1
ATOM 1438 C CA . LEU A 1 182 ? -18.369 3.622 20.753 1.00 96.88 182 LEU A CA 1
ATOM 1439 C C . LEU A 1 182 ? -18.170 4.918 19.965 1.00 96.88 182 LEU A C 1
ATOM 1441 O O . LEU A 1 182 ? -18.803 5.923 20.281 1.00 96.88 182 LEU A O 1
ATOM 1445 N N . ILE A 1 183 ? -17.321 4.894 18.934 1.00 96.81 183 ILE A N 1
ATOM 1446 C CA . ILE A 1 183 ? -17.174 6.009 17.988 1.00 96.81 183 ILE A CA 1
ATOM 1447 C C . ILE A 1 183 ? -18.150 5.783 16.829 1.00 96.81 183 ILE A C 1
ATOM 1449 O O . ILE A 1 183 ? -17.992 4.834 16.065 1.00 96.81 183 ILE A O 1
ATOM 1453 N N . LEU A 1 184 ? -19.152 6.649 16.697 1.00 94.75 184 LEU A N 1
ATOM 1454 C CA . LEU A 1 184 ? -20.162 6.585 15.643 1.00 94.75 184 LEU A CA 1
ATOM 1455 C C . LEU A 1 184 ? -19.800 7.555 14.523 1.00 94.75 184 LEU A C 1
ATOM 1457 O O . LEU A 1 184 ? -19.989 8.763 14.657 1.00 94.75 184 LEU A O 1
ATOM 1461 N N . LEU A 1 185 ? -19.262 7.034 13.423 1.00 92.69 185 LEU A N 1
ATOM 1462 C CA . LEU A 1 185 ? -18.979 7.817 12.223 1.00 92.69 185 LEU A CA 1
ATOM 1463 C C . LEU A 1 185 ? -20.140 7.695 11.222 1.00 92.69 185 LEU A C 1
ATOM 1465 O O . LEU A 1 185 ? -20.756 6.632 11.142 1.00 92.69 185 LEU A O 1
ATOM 1469 N N . PRO A 1 186 ? -20.434 8.744 10.434 1.00 89.88 186 PRO A N 1
ATOM 1470 C CA . PRO A 1 186 ? -21.357 8.638 9.312 1.00 89.88 186 PRO A CA 1
ATOM 1471 C C . PRO A 1 186 ? -20.968 7.481 8.388 1.00 89.88 186 PRO A C 1
ATOM 1473 O O . PRO A 1 186 ? -19.782 7.282 8.123 1.00 89.88 186 PRO A O 1
ATOM 1476 N N . SER A 1 187 ? -21.966 6.741 7.903 1.00 91.19 187 SER A N 1
ATOM 1477 C CA . SER A 1 187 ? -21.799 5.609 6.979 1.00 91.19 187 SER A CA 1
ATOM 1478 C C . SER A 1 187 ? -20.996 4.413 7.515 1.00 91.19 187 SER A C 1
ATOM 1480 O O . SER A 1 187 ? -20.714 3.500 6.744 1.00 91.19 187 SER A O 1
ATOM 1482 N N . CYS A 1 188 ? -20.646 4.376 8.806 1.00 94.25 188 CYS A N 1
ATOM 1483 C CA . CYS A 1 188 ? -20.223 3.145 9.479 1.00 94.25 188 CYS A CA 1
ATOM 1484 C C . CYS A 1 188 ? -21.458 2.302 9.830 1.00 94.25 188 CYS A C 1
ATOM 1486 O O . CYS A 1 188 ? -22.317 2.772 10.574 1.00 94.25 188 CYS A O 1
ATOM 1488 N N . GLU A 1 189 ? -21.502 1.051 9.371 1.00 94.25 189 GLU A N 1
ATOM 1489 C CA . GLU A 1 189 ? -22.498 0.054 9.805 1.00 94.25 189 GLU A CA 1
ATOM 1490 C C . GLU A 1 189 ? -22.165 -0.467 11.210 1.00 94.25 189 GLU A C 1
ATOM 1492 O O . GLU A 1 189 ? -23.040 -0.767 12.023 1.00 94.25 189 GLU A O 1
ATOM 1497 N N . VAL A 1 190 ? -20.867 -0.530 11.524 1.00 93.69 190 VAL A N 1
ATOM 1498 C CA . VAL A 1 190 ? -20.356 -0.926 12.835 1.00 93.69 190 VAL A CA 1
ATOM 1499 C C . VAL A 1 190 ? -19.331 0.097 13.308 1.00 93.69 190 VAL A C 1
ATOM 1501 O O . VAL A 1 190 ? -18.490 0.570 12.540 1.00 93.69 190 VAL A O 1
ATOM 1504 N N . ALA A 1 191 ? -19.386 0.436 14.599 1.00 95.38 191 ALA A N 1
ATOM 1505 C CA . ALA A 1 191 ? -18.387 1.294 15.228 1.00 95.38 191 ALA A CA 1
ATOM 1506 C C . ALA A 1 191 ? -16.972 0.718 15.009 1.00 95.38 191 ALA A C 1
ATOM 1508 O O . ALA A 1 191 ? -16.805 -0.494 15.174 1.00 95.38 191 ALA A O 1
ATOM 1509 N N . PRO A 1 192 ? -15.954 1.539 14.687 1.00 96.44 192 PRO A N 1
ATOM 1510 C CA . PRO A 1 192 ? -14.617 1.039 14.384 1.00 96.44 192 PRO A CA 1
ATOM 1511 C C . PRO A 1 192 ? -14.017 0.224 15.539 1.00 96.44 192 PRO A C 1
ATOM 1513 O O . PRO A 1 192 ? -14.116 0.620 16.704 1.00 96.44 192 PRO A O 1
ATOM 1516 N N . LYS A 1 193 ? -13.385 -0.914 15.228 1.00 95.25 193 LYS A N 1
ATOM 1517 C CA . LYS A 1 193 ? -12.887 -1.877 16.232 1.00 95.25 193 LYS A CA 1
ATOM 1518 C C . LYS A 1 193 ? -11.393 -2.113 16.111 1.00 95.25 193 LYS A C 1
ATOM 1520 O O . LYS A 1 193 ? -10.860 -2.174 15.009 1.00 95.25 193 LYS A O 1
ATOM 1525 N N . LEU A 1 194 ? -10.731 -2.326 17.246 1.00 98.00 194 LEU A N 1
ATOM 1526 C CA . LEU A 1 194 ? -9.362 -2.833 17.267 1.00 98.00 194 LEU A CA 1
ATOM 1527 C C . LEU A 1 194 ? -9.296 -4.183 16.541 1.00 98.00 194 LEU A C 1
ATOM 1529 O O . LEU A 1 194 ? -10.104 -5.069 16.802 1.00 98.00 194 LEU A O 1
ATOM 1533 N N . THR A 1 195 ? -8.297 -4.349 15.681 1.00 97.56 195 THR A N 1
ATOM 1534 C CA . THR A 1 195 ? -7.916 -5.642 15.118 1.00 97.56 195 THR A CA 1
ATOM 1535 C C . THR A 1 195 ? -6.434 -5.904 15.355 1.00 97.56 195 THR A C 1
ATOM 1537 O O . THR A 1 195 ? -5.588 -5.026 15.151 1.00 97.56 195 THR A O 1
ATOM 1540 N N . LEU A 1 196 ? -6.142 -7.127 15.800 1.00 98.38 196 LEU A N 1
ATOM 1541 C CA . LEU A 1 196 ? -4.791 -7.667 15.973 1.00 98.38 196 LEU A CA 1
ATOM 1542 C C . LEU A 1 196 ? -4.519 -8.869 15.051 1.00 98.38 196 LEU A C 1
ATOM 1544 O O . LEU A 1 196 ? -3.474 -9.511 15.141 1.00 98.38 196 LEU A O 1
ATOM 1548 N N . TRP A 1 197 ? -5.476 -9.188 14.180 1.00 98.00 197 TRP A N 1
ATOM 1549 C CA . TRP A 1 197 ? -5.520 -10.404 13.376 1.00 98.00 197 TRP A CA 1
ATOM 1550 C C . TRP A 1 197 ? -5.740 -10.066 11.897 1.00 98.00 197 TRP A C 1
ATOM 1552 O O . TRP A 1 197 ? -6.265 -9.004 11.553 1.00 98.00 197 TRP A O 1
ATOM 1562 N N . ARG A 1 198 ? -5.344 -10.986 11.018 1.00 97.50 198 ARG A N 1
ATOM 1563 C CA . ARG A 1 198 ? -5.654 -10.973 9.584 1.00 97.50 198 ARG A CA 1
ATOM 1564 C C . ARG A 1 198 ? -5.980 -12.382 9.111 1.00 97.50 198 ARG A C 1
ATOM 1566 O O . ARG A 1 198 ? -5.487 -13.332 9.714 1.00 97.50 198 ARG A O 1
ATOM 1573 N N . ALA A 1 199 ? -6.719 -12.509 8.008 1.00 97.81 199 ALA A N 1
ATOM 1574 C CA . ALA A 1 199 ? -6.879 -13.801 7.345 1.00 97.81 199 ALA A CA 1
ATOM 1575 C C . ALA A 1 199 ? -5.489 -14.334 6.944 1.00 97.81 199 ALA A C 1
ATOM 1577 O O . ALA A 1 199 ? -4.806 -13.650 6.177 1.00 97.81 199 ALA A O 1
ATOM 1578 N N . PRO A 1 200 ? -5.038 -15.492 7.469 1.00 98.12 200 PRO A N 1
ATOM 1579 C CA . PRO A 1 200 ? -3.679 -15.965 7.248 1.00 98.12 200 PRO A CA 1
ATOM 1580 C C . PRO A 1 200 ? -3.338 -16.074 5.769 1.00 98.12 200 PRO A C 1
ATOM 1582 O O . PRO A 1 200 ? -4.087 -16.661 4.988 1.00 98.12 200 PRO A O 1
ATOM 1585 N N . THR A 1 201 ? -2.188 -15.520 5.403 1.00 98.31 201 THR A N 1
ATOM 1586 C CA . THR A 1 201 ? -1.573 -15.795 4.106 1.00 98.31 201 THR A CA 1
ATOM 1587 C C . THR A 1 201 ? -0.995 -17.205 4.077 1.00 98.31 201 THR A C 1
ATOM 1589 O O . THR A 1 201 ? -0.777 -17.821 5.123 1.00 98.31 201 THR A O 1
ATOM 1592 N N . ASP A 1 202 ? -0.687 -17.723 2.889 1.00 98.00 202 ASP A N 1
ATOM 1593 C CA . ASP A 1 202 ? 0.013 -19.006 2.773 1.00 98.00 202 ASP A CA 1
ATOM 1594 C C . ASP A 1 202 ? 1.346 -18.998 3.537 1.00 98.00 202 ASP A C 1
ATOM 1596 O O . ASP A 1 202 ? 1.672 -19.973 4.211 1.00 98.00 202 ASP A O 1
ATOM 1600 N N . ASN A 1 203 ? 2.060 -17.869 3.546 1.00 97.69 203 ASN A N 1
ATOM 1601 C CA . ASN A 1 203 ? 3.292 -17.707 4.322 1.00 97.69 203 ASN A CA 1
ATOM 1602 C C . ASN A 1 203 ? 3.049 -17.764 5.838 1.00 97.69 203 ASN A C 1
ATOM 1604 O O . ASN A 1 203 ? 3.837 -18.379 6.556 1.00 97.69 203 ASN A O 1
ATOM 1608 N N . ASP A 1 204 ? 1.957 -17.166 6.328 1.00 98.06 204 ASP A N 1
ATOM 1609 C CA . ASP A 1 204 ? 1.602 -17.209 7.755 1.00 98.06 204 ASP A CA 1
ATOM 1610 C C . ASP A 1 204 ? 1.306 -18.645 8.215 1.00 98.06 204 ASP A C 1
ATOM 1612 O O . ASP A 1 204 ? 1.618 -19.013 9.350 1.00 98.06 204 ASP A O 1
ATOM 1616 N N . LEU A 1 205 ? 0.720 -19.457 7.329 1.00 97.00 205 LEU A N 1
ATOM 1617 C CA . LEU A 1 205 ? 0.407 -20.863 7.579 1.00 97.00 205 LEU A CA 1
ATOM 1618 C C . LEU A 1 205 ? 1.657 -21.748 7.491 1.00 97.00 205 LEU A C 1
ATOM 1620 O O . LEU A 1 205 ? 1.929 -22.504 8.419 1.00 97.00 205 LEU A O 1
ATOM 1624 N N . ILE A 1 206 ? 2.453 -21.618 6.425 1.00 96.00 206 ILE A N 1
ATOM 1625 C CA . ILE A 1 206 ? 3.700 -22.382 6.235 1.00 96.00 206 ILE A CA 1
ATOM 1626 C C . ILE A 1 206 ? 4.693 -22.085 7.365 1.00 96.00 206 ILE A C 1
ATOM 1628 O O . ILE A 1 206 ? 5.328 -22.994 7.898 1.00 96.00 206 ILE A O 1
ATOM 1632 N N . GLY A 1 207 ? 4.799 -20.817 7.768 1.00 96.00 207 GLY A N 1
ATOM 1633 C CA . GLY A 1 207 ? 5.644 -20.383 8.878 1.00 96.00 207 GLY A CA 1
ATOM 1634 C C . GLY A 1 207 ? 5.080 -20.699 10.266 1.00 96.00 207 GLY A C 1
ATOM 1635 O O . GLY A 1 207 ? 5.740 -20.390 11.257 1.00 96.00 207 GLY A O 1
ATOM 1636 N N . ARG A 1 208 ? 3.874 -21.283 10.361 1.00 95.75 208 ARG A N 1
ATOM 1637 C CA . ARG A 1 208 ? 3.148 -21.555 11.618 1.00 95.75 208 ARG A CA 1
ATOM 1638 C C . ARG A 1 208 ? 2.947 -20.315 12.501 1.00 95.75 208 ARG A C 1
ATOM 1640 O O . ARG A 1 208 ? 2.778 -20.419 13.714 1.00 95.75 208 ARG A O 1
ATOM 1647 N N . ILE A 1 209 ? 2.950 -19.127 11.898 1.00 96.50 209 ILE A N 1
ATOM 1648 C CA . ILE A 1 209 ? 2.737 -17.850 12.590 1.00 96.50 209 ILE A CA 1
ATOM 1649 C C . ILE A 1 209 ? 1.260 -17.733 12.985 1.00 96.50 209 ILE A C 1
ATOM 1651 O O . ILE A 1 209 ? 0.947 -17.379 14.121 1.00 96.50 209 ILE A O 1
ATOM 1655 N N . ALA A 1 210 ? 0.356 -18.125 12.081 1.00 97.25 210 ALA A N 1
ATOM 1656 C CA . ALA A 1 210 ? -1.086 -18.080 12.317 1.00 97.25 210 ALA A CA 1
ATOM 1657 C C . ALA A 1 210 ? -1.532 -18.927 13.523 1.00 97.25 210 ALA A C 1
ATOM 1659 O O . ALA A 1 210 ? -2.434 -18.519 14.251 1.00 97.25 210 ALA A O 1
ATOM 1660 N N . GLU A 1 211 ? -0.847 -20.043 13.803 1.00 97.06 211 GLU A N 1
ATOM 1661 C CA . GLU A 1 211 ? -1.131 -20.884 14.974 1.00 97.06 211 GLU A CA 1
ATOM 1662 C C . GLU A 1 211 ? -0.974 -20.109 16.288 1.00 97.06 211 GLU A C 1
ATOM 1664 O O . GLU A 1 211 ? -1.737 -20.323 17.230 1.00 97.06 211 GLU A O 1
ATOM 1669 N N . LYS A 1 212 ? -0.014 -19.175 16.370 1.00 96.69 212 LYS A N 1
ATOM 1670 C CA . LYS A 1 212 ? 0.122 -18.300 17.543 1.00 96.69 212 LYS A CA 1
ATOM 1671 C C . LYS A 1 212 ? -1.118 -17.430 17.706 1.00 96.69 212 LYS A C 1
ATOM 1673 O O . LYS A 1 212 ? -1.649 -17.322 18.807 1.00 96.69 212 LYS A O 1
ATOM 1678 N N . TRP A 1 213 ? -1.589 -16.825 16.617 1.00 98.06 213 TRP A N 1
ATOM 1679 C CA . TRP A 1 213 ? -2.738 -15.921 16.637 1.00 98.06 213 TRP A CA 1
ATOM 1680 C C . TRP A 1 213 ? -4.030 -16.636 17.031 1.00 98.06 213 TRP A C 1
ATOM 1682 O O . TRP A 1 213 ? -4.816 -16.079 17.804 1.00 98.06 213 TRP A O 1
ATOM 1692 N N . ASP A 1 214 ? -4.211 -17.865 16.547 1.00 97.25 214 ASP A N 1
ATOM 1693 C CA . ASP A 1 214 ? -5.339 -18.726 16.900 1.00 97.25 214 ASP A CA 1
ATOM 1694 C C . ASP A 1 214 ? -5.265 -19.151 18.373 1.00 97.25 214 ASP A C 1
ATOM 1696 O O . ASP A 1 214 ? -6.235 -18.975 19.110 1.00 97.25 214 ASP A O 1
ATOM 1700 N N . ASN A 1 215 ? -4.092 -19.584 18.855 1.00 98.00 215 ASN A N 1
ATOM 1701 C CA . ASN A 1 215 ? -3.870 -19.914 20.270 1.00 98.00 215 ASN A CA 1
ATOM 1702 C C . ASN A 1 215 ? -4.083 -18.711 21.203 1.00 98.00 215 ASN A C 1
ATOM 1704 O O . ASN A 1 215 ? -4.527 -18.862 22.340 1.00 98.00 215 ASN A O 1
ATOM 1708 N N . TRP A 1 216 ? -3.773 -17.502 20.738 1.00 98.50 216 TRP A N 1
ATOM 1709 C CA . TRP A 1 216 ? -4.044 -16.262 21.461 1.00 98.50 216 TRP A CA 1
ATOM 1710 C C . TRP A 1 216 ? -5.505 -15.804 21.341 1.00 98.50 216 TRP A C 1
ATOM 1712 O O . TRP A 1 216 ? -5.900 -14.871 22.043 1.00 98.50 216 TRP A O 1
ATOM 1722 N N . GLY A 1 217 ? -6.319 -16.431 20.487 1.00 98.12 217 GLY A N 1
ATOM 1723 C CA . GLY A 1 217 ? -7.723 -16.087 20.263 1.00 98.12 217 GLY A CA 1
ATOM 1724 C C . GLY A 1 217 ? -7.919 -14.681 19.691 1.00 98.12 217 GLY A C 1
ATOM 1725 O O . GLY A 1 217 ? -8.880 -14.003 20.057 1.00 98.12 217 GLY A O 1
ATOM 1726 N N . LEU A 1 218 ? -6.991 -14.196 18.854 1.00 97.94 218 LEU A N 1
ATOM 1727 C CA . LEU A 1 218 ? -6.989 -12.802 18.374 1.00 97.94 218 LEU A CA 1
ATOM 1728 C C . LEU A 1 218 ? -8.109 -12.476 17.378 1.00 97.94 218 LEU A C 1
ATOM 1730 O O . LEU A 1 218 ? -8.376 -11.298 17.145 1.00 97.94 218 LEU A O 1
ATOM 1734 N N . ARG A 1 219 ? -8.765 -13.493 16.807 1.00 95.88 219 ARG A N 1
ATOM 1735 C CA . ARG A 1 219 ? -9.947 -13.319 15.952 1.00 95.88 219 ARG A CA 1
ATOM 1736 C C . ARG A 1 219 ? -11.176 -12.860 16.747 1.00 95.88 219 ARG A C 1
ATOM 1738 O O . ARG A 1 219 ? -11.995 -12.113 16.220 1.00 95.88 219 ARG A O 1
ATOM 1745 N N . ASP A 1 220 ? -11.246 -13.232 18.024 1.00 96.12 220 ASP A N 1
ATOM 1746 C CA . ASP A 1 220 ? -12.408 -13.024 18.887 1.00 96.12 220 ASP A CA 1
ATOM 1747 C C . ASP A 1 220 ? -12.086 -12.019 20.000 1.00 96.12 220 ASP A C 1
ATOM 1749 O O . ASP A 1 220 ? -11.938 -12.369 21.172 1.00 96.12 220 ASP A O 1
ATOM 1753 N N . LEU A 1 221 ? -11.941 -10.741 19.636 1.00 97.31 221 LEU A N 1
ATOM 1754 C CA . LEU A 1 221 ? -11.760 -9.660 20.608 1.00 97.31 221 LEU A CA 1
ATOM 1755 C C . LEU A 1 221 ? -13.111 -9.142 21.115 1.00 97.31 221 LEU A C 1
ATOM 1757 O O . LEU A 1 221 ? -13.931 -8.633 20.351 1.00 97.31 221 LEU A O 1
ATOM 1761 N N . GLN A 1 222 ? -13.314 -9.192 22.430 1.00 97.25 222 GLN A N 1
ATOM 1762 C CA . GLN A 1 222 ? -14.516 -8.698 23.102 1.00 97.25 222 GLN A CA 1
ATOM 1763 C C . GLN A 1 222 ? -14.182 -7.585 24.095 1.00 97.25 222 GLN A C 1
ATOM 1765 O O . GLN A 1 222 ? -13.175 -7.637 24.801 1.00 97.25 222 GLN A O 1
ATOM 1770 N N . ARG A 1 223 ? -15.033 -6.559 24.177 1.00 96.81 223 ARG A N 1
ATOM 1771 C CA . ARG A 1 223 ? -14.879 -5.473 25.156 1.00 96.81 223 ARG A CA 1
ATOM 1772 C C . ARG A 1 223 ? -15.334 -5.985 26.520 1.00 96.81 223 ARG A C 1
ATOM 1774 O O . ARG A 1 223 ? -16.498 -6.332 26.673 1.00 96.81 223 ARG A O 1
ATOM 1781 N N . SER A 1 224 ? -14.442 -6.008 27.505 1.00 96.75 224 SER A N 1
ATOM 1782 C CA . SER A 1 224 ? -14.776 -6.434 28.871 1.00 96.75 224 SER A CA 1
ATOM 1783 C C . SER A 1 224 ? -15.006 -5.265 29.826 1.00 96.75 224 SER A C 1
ATOM 1785 O O . SER A 1 224 ? -15.688 -5.417 30.831 1.00 96.75 224 SER A O 1
ATOM 1787 N N . ASN A 1 225 ? -14.400 -4.108 29.554 1.00 97.31 225 ASN A N 1
ATOM 1788 C CA . ASN A 1 225 ? -14.577 -2.894 30.348 1.00 97.31 225 ASN A CA 1
ATOM 1789 C C . ASN A 1 225 ? -14.346 -1.653 29.485 1.00 97.31 225 ASN A C 1
ATOM 1791 O O . ASN A 1 225 ? -13.485 -1.663 28.600 1.00 97.31 225 ASN A O 1
ATOM 1795 N N . VAL A 1 226 ? -15.083 -0.583 29.772 1.00 98.25 226 VAL A N 1
ATOM 1796 C CA . VAL A 1 226 ? -15.010 0.685 29.049 1.00 98.25 226 VAL A CA 1
ATOM 1797 C C . VAL A 1 226 ? -15.129 1.836 30.035 1.00 98.25 226 VAL A C 1
ATOM 1799 O O . VAL A 1 226 ? -16.041 1.868 30.854 1.00 98.25 226 VAL A O 1
ATOM 1802 N N . GLN A 1 227 ? -14.228 2.807 29.928 1.00 98.31 227 GLN A N 1
ATOM 1803 C CA . GLN A 1 227 ? -14.301 4.061 30.669 1.00 98.31 227 GLN A CA 1
ATOM 1804 C C . GLN A 1 227 ? -14.262 5.232 29.695 1.00 98.31 227 GLN A C 1
ATOM 1806 O O . GLN A 1 227 ? -13.328 5.346 28.900 1.00 98.31 227 GLN A O 1
ATOM 1811 N N . VAL A 1 228 ? -15.257 6.112 29.783 1.00 98.25 228 VAL A N 1
ATOM 1812 C CA . VAL A 1 228 ? -15.352 7.329 28.973 1.00 98.25 228 VAL A CA 1
ATOM 1813 C C . VAL A 1 228 ? -15.197 8.538 29.886 1.00 98.25 228 VAL A C 1
ATOM 1815 O O . VAL A 1 228 ? -15.917 8.677 30.871 1.00 98.25 228 VAL A O 1
ATOM 1818 N N . THR A 1 229 ? -14.254 9.422 29.568 1.00 97.81 229 THR A N 1
ATOM 1819 C CA . THR A 1 229 ? -14.074 10.694 30.276 1.00 97.81 229 THR A CA 1
ATOM 1820 C C . THR A 1 229 ? -14.046 11.859 29.299 1.00 97.81 229 THR A C 1
ATOM 1822 O O . THR A 1 229 ? -13.451 11.786 28.224 1.00 97.81 229 THR A O 1
ATOM 1825 N N . HIS A 1 230 ? -14.691 12.963 29.670 1.00 95.81 230 HIS A N 1
ATOM 1826 C CA . HIS A 1 230 ? -14.756 14.169 28.847 1.00 95.81 230 HIS A CA 1
ATOM 1827 C C . HIS A 1 230 ? -13.967 15.307 29.493 1.00 95.81 230 HIS A C 1
ATOM 1829 O O . HIS A 1 230 ? -14.049 15.523 30.701 1.00 95.81 230 HIS A O 1
ATOM 1835 N N . LYS A 1 231 ? -13.237 16.070 28.676 1.00 95.00 231 LYS A N 1
ATOM 1836 C CA . LYS A 1 231 ? -12.554 17.299 29.091 1.00 95.00 231 LYS A CA 1
ATOM 1837 C C . LYS A 1 231 ? -12.596 18.316 27.952 1.00 95.00 231 LYS A C 1
ATOM 1839 O O . LYS A 1 231 ? -11.858 18.195 26.978 1.00 95.00 231 LYS A O 1
ATOM 1844 N N . GLY A 1 232 ? -13.460 19.324 28.075 1.00 94.00 232 GLY A N 1
ATOM 1845 C CA . GLY A 1 232 ? -13.666 20.322 27.023 1.00 94.00 232 GLY A CA 1
ATOM 1846 C C . GLY A 1 232 ? -14.128 19.677 25.712 1.00 94.00 232 GLY A C 1
ATOM 1847 O O . GLY A 1 232 ? -15.135 18.971 25.683 1.00 94.00 232 GLY A O 1
ATOM 1848 N N . THR A 1 233 ? -13.376 19.894 24.633 1.00 95.75 233 THR A N 1
ATOM 1849 C CA . THR A 1 233 ? -13.661 19.358 23.289 1.00 95.75 233 THR A CA 1
ATOM 1850 C C . THR A 1 233 ? -13.052 17.976 23.023 1.00 95.75 233 THR A C 1
ATOM 1852 O O . THR A 1 233 ? -13.153 17.458 21.904 1.00 95.75 233 THR A O 1
ATOM 1855 N N . THR A 1 234 ? -12.458 17.366 24.053 1.00 96.88 234 THR A N 1
ATOM 1856 C CA . THR A 1 234 ? -11.784 16.069 23.996 1.00 96.88 234 THR A CA 1
ATOM 1857 C C . THR A 1 234 ? -12.548 15.012 24.793 1.00 96.88 234 THR A C 1
ATOM 1859 O O . THR A 1 234 ? -13.018 15.264 25.905 1.00 96.88 234 THR A O 1
ATOM 1862 N N . THR A 1 235 ? -12.635 13.804 24.240 1.00 97.81 235 THR A N 1
ATOM 1863 C CA . THR A 1 235 ? -13.163 12.608 24.907 1.00 97.81 235 THR A CA 1
ATOM 1864 C C . THR A 1 235 ? -12.087 11.533 24.929 1.00 97.81 235 THR A C 1
ATOM 1866 O O . THR A 1 235 ? -11.490 11.239 23.898 1.00 97.81 235 THR A O 1
ATOM 1869 N N . ARG A 1 236 ? -11.826 10.943 26.093 1.00 98.31 236 ARG A N 1
ATOM 1870 C CA . ARG A 1 236 ? -10.918 9.808 26.246 1.00 98.31 236 ARG A CA 1
ATOM 1871 C C . ARG A 1 236 ? -11.732 8.548 26.500 1.00 98.31 236 ARG A C 1
ATOM 1873 O O . ARG A 1 236 ? -12.534 8.515 27.430 1.00 98.31 236 ARG A O 1
ATOM 1880 N N . VAL A 1 237 ? -11.492 7.522 25.694 1.00 98.50 237 VAL A N 1
ATOM 1881 C CA . VAL A 1 237 ? -12.081 6.189 25.842 1.00 98.50 237 VAL A CA 1
ATOM 1882 C C . VAL A 1 237 ? -10.967 5.221 26.206 1.00 98.50 237 VAL A C 1
ATOM 1884 O O . VAL A 1 237 ? -9.978 5.118 25.487 1.00 98.50 237 VAL A O 1
ATOM 1887 N N . VAL A 1 238 ? -11.107 4.516 27.324 1.00 98.62 238 VAL A N 1
ATOM 1888 C CA . VAL A 1 238 ? -10.218 3.411 27.698 1.00 98.62 238 VAL A CA 1
ATOM 1889 C C . VAL A 1 238 ? -11.022 2.128 27.639 1.00 98.62 238 VAL A C 1
ATOM 1891 O O . VAL A 1 238 ? -11.910 1.914 28.461 1.00 98.62 238 VAL A O 1
ATOM 1894 N N . THR A 1 239 ? -10.697 1.276 26.675 1.00 98.56 239 THR A N 1
ATOM 1895 C CA . THR A 1 239 ? -11.305 -0.040 26.503 1.00 98.56 239 THR A CA 1
ATOM 1896 C C . THR A 1 239 ? -10.318 -1.116 26.946 1.00 98.56 239 THR A C 1
ATOM 1898 O O . THR A 1 239 ? -9.141 -1.107 26.582 1.00 98.56 239 THR A O 1
ATOM 1901 N N . THR A 1 240 ? -10.804 -2.059 27.746 1.00 98.44 240 THR A N 1
ATOM 1902 C CA . THR A 1 240 ? -10.128 -3.332 27.995 1.00 98.44 240 THR A CA 1
ATOM 1903 C C . THR A 1 240 ? -10.748 -4.384 27.092 1.00 98.44 240 THR A C 1
ATOM 1905 O O . THR A 1 240 ? -11.947 -4.651 27.184 1.00 98.44 240 THR A O 1
ATOM 1908 N N . TRP A 1 241 ? -9.932 -4.954 26.215 1.00 98.38 241 TRP A N 1
ATOM 1909 C CA . TRP A 1 241 ? -10.305 -6.055 25.340 1.00 98.38 241 TRP A CA 1
ATOM 1910 C C . TRP A 1 241 ? -9.876 -7.386 25.954 1.00 98.38 241 TRP A C 1
ATOM 1912 O O . TRP A 1 241 ? -8.833 -7.470 26.608 1.00 98.38 241 TRP A O 1
ATOM 1922 N N . LYS A 1 242 ? -10.673 -8.422 25.713 1.00 98.38 242 LYS A N 1
ATOM 1923 C CA . LYS A 1 242 ? -10.380 -9.821 26.001 1.00 98.38 242 LYS A CA 1
ATOM 1924 C C . LYS A 1 242 ? -10.354 -10.596 24.695 1.00 98.38 242 LYS A C 1
ATOM 1926 O O . LYS A 1 242 ? -11.303 -10.494 23.927 1.00 98.38 242 LYS A O 1
ATOM 1931 N N . SER A 1 243 ? -9.278 -11.331 24.441 1.00 98.38 243 SER A N 1
ATOM 1932 C CA . SER A 1 243 ? -9.239 -12.287 23.333 1.00 98.38 243 SER A CA 1
ATOM 1933 C C . SER A 1 243 ? -10.041 -13.549 23.656 1.00 98.38 243 SER A C 1
ATOM 1935 O O . SER A 1 243 ? -10.381 -13.778 24.821 1.00 98.38 243 SER A O 1
ATOM 1937 N N . GLY A 1 244 ? -10.273 -14.409 22.660 1.00 98.19 244 GLY A N 1
ATOM 1938 C CA . GLY A 1 244 ? -10.922 -15.711 22.860 1.00 98.19 244 GLY A CA 1
ATOM 1939 C C . GLY A 1 244 ? -10.186 -16.616 23.860 1.00 98.19 244 GLY A C 1
ATOM 1940 O O . GLY A 1 244 ? -10.807 -17.425 24.539 1.00 98.19 244 GLY A O 1
ATOM 1941 N N . ALA A 1 245 ? -8.875 -16.410 24.036 1.00 97.88 245 ALA A N 1
ATOM 1942 C CA . ALA A 1 245 ? -8.051 -17.091 25.037 1.00 97.88 245 ALA A CA 1
ATOM 1943 C C . ALA A 1 245 ? -7.974 -16.346 26.392 1.00 97.88 245 ALA A C 1
ATOM 1945 O O . ALA A 1 245 ? -7.155 -16.674 27.249 1.00 97.88 245 ALA A O 1
ATOM 1946 N N . GLY A 1 246 ? -8.782 -15.301 26.598 1.00 97.88 246 GLY A N 1
ATOM 1947 C CA . GLY A 1 246 ? -8.851 -14.539 27.850 1.00 97.88 246 GLY A CA 1
ATOM 1948 C C . GLY A 1 246 ? -7.730 -13.510 28.061 1.00 97.88 246 GLY A C 1
ATOM 1949 O O . GLY A 1 246 ? -7.645 -12.914 29.145 1.00 97.88 246 GLY A O 1
ATOM 1950 N N . ILE A 1 247 ? -6.897 -13.252 27.046 1.00 98.44 247 ILE A N 1
ATOM 1951 C CA . ILE A 1 247 ? -5.775 -12.303 27.106 1.00 98.44 247 ILE A CA 1
ATOM 1952 C C . ILE A 1 247 ? -6.316 -10.879 27.184 1.00 98.44 247 ILE A C 1
ATOM 1954 O O . ILE A 1 247 ? -7.178 -10.497 26.400 1.00 98.44 247 ILE A O 1
ATOM 1958 N N . THR A 1 248 ? -5.802 -10.081 28.120 1.00 98.38 248 THR A N 1
ATOM 1959 C CA . THR A 1 248 ? -6.205 -8.680 28.292 1.00 98.38 248 THR A CA 1
ATOM 1960 C C . THR A 1 248 ? -5.377 -7.751 27.407 1.00 98.38 248 THR A C 1
ATOM 1962 O O . THR A 1 248 ? -4.155 -7.747 27.521 1.00 98.38 248 THR A O 1
ATOM 1965 N N . ILE A 1 249 ? -6.021 -6.894 26.613 1.00 98.62 249 ILE A N 1
ATOM 1966 C CA . ILE A 1 249 ? -5.365 -5.838 25.828 1.00 98.62 249 ILE A CA 1
ATOM 1967 C C . ILE A 1 249 ? -5.952 -4.480 26.217 1.00 98.62 249 ILE A C 1
ATOM 1969 O O . ILE A 1 249 ? -7.171 -4.301 26.234 1.00 98.62 249 ILE A O 1
ATOM 1973 N N . LYS A 1 250 ? -5.088 -3.508 26.531 1.00 98.50 250 LYS A N 1
ATOM 1974 C CA . LYS A 1 250 ? -5.512 -2.137 26.839 1.00 98.50 250 LYS A CA 1
ATOM 1975 C C . LYS A 1 250 ? -5.487 -1.295 25.570 1.00 98.50 250 LYS A C 1
ATOM 1977 O O . LYS A 1 250 ? -4.477 -1.264 24.868 1.00 98.50 250 LYS A O 1
ATOM 1982 N N . HIS A 1 251 ? -6.574 -0.581 25.317 1.00 98.62 251 HIS A N 1
ATOM 1983 C CA . HIS A 1 251 ? -6.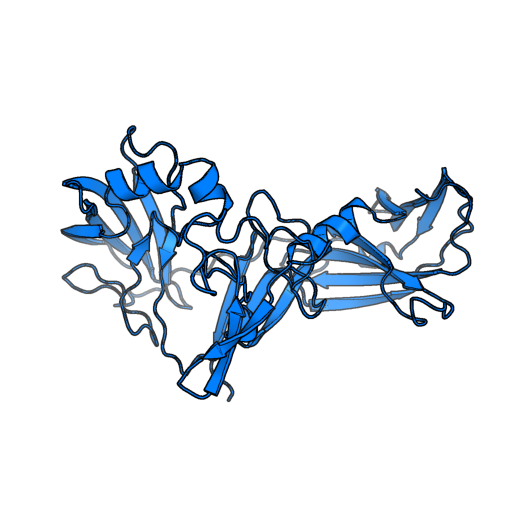723 0.309 24.174 1.00 98.62 251 HIS A CA 1
ATOM 1984 C C . HIS A 1 251 ? -7.254 1.662 24.641 1.00 98.62 251 HIS A C 1
ATOM 1986 O O . HIS A 1 251 ? -8.305 1.741 25.273 1.00 98.62 251 HIS A O 1
ATOM 1992 N N . GLU A 1 252 ? -6.503 2.722 24.369 1.00 98.62 252 GLU A N 1
ATOM 1993 C CA . GLU A 1 252 ? -6.871 4.096 24.688 1.00 98.62 252 GLU A CA 1
ATOM 1994 C C . GLU A 1 252 ? -7.082 4.892 23.404 1.00 98.62 252 GLU A C 1
ATOM 1996 O O . GLU A 1 252 ? -6.215 4.908 22.531 1.00 98.62 252 GLU A O 1
ATOM 2001 N N . GLN A 1 253 ? -8.217 5.580 23.324 1.00 98.56 253 GLN A N 1
ATOM 2002 C CA . GLN A 1 253 ? -8.574 6.452 22.212 1.00 98.56 253 GLN A CA 1
ATOM 2003 C C . GLN A 1 253 ? -8.757 7.868 22.748 1.00 98.56 253 GLN A C 1
ATOM 2005 O O . GLN A 1 253 ? -9.603 8.112 23.614 1.00 98.56 253 GLN A O 1
ATOM 2010 N N . LEU A 1 254 ? -7.964 8.812 22.244 1.00 98.19 254 LEU A N 1
ATOM 2011 C CA . LEU A 1 254 ? -8.146 10.238 22.507 1.00 98.19 254 LEU A CA 1
ATOM 2012 C C . LEU A 1 254 ? -8.850 10.876 21.310 1.00 98.19 254 LEU A C 1
ATOM 2014 O O . LEU A 1 254 ? -8.237 11.070 20.263 1.00 98.19 254 LEU A O 1
ATOM 2018 N N . VAL A 1 255 ? -10.132 11.191 21.476 1.00 98.06 255 VAL A N 1
ATOM 2019 C CA . VAL A 1 255 ? -11.000 11.768 20.448 1.00 98.06 255 VAL A CA 1
ATOM 2020 C C . VAL A 1 255 ? -11.077 13.281 20.636 1.00 98.06 255 VAL A C 1
ATOM 2022 O O . VAL A 1 255 ? -11.710 13.774 21.569 1.00 98.06 255 VAL A O 1
ATOM 2025 N N . GLU A 1 256 ? -10.435 14.029 19.748 1.00 97.56 256 GLU A N 1
ATOM 2026 C CA . GLU A 1 256 ? -10.410 15.492 19.741 1.00 97.56 256 GLU A CA 1
ATOM 2027 C C . GLU A 1 256 ? -11.343 16.042 18.659 1.00 97.56 256 GLU A C 1
ATOM 2029 O O . GLU A 1 256 ? -11.265 15.647 17.494 1.00 97.56 256 GLU A O 1
ATOM 2034 N N . SER A 1 257 ? -12.198 17.001 19.014 1.00 96.94 257 SER A N 1
ATOM 2035 C CA . SER A 1 257 ? -13.033 17.690 18.022 1.00 96.94 257 SER A CA 1
ATOM 2036 C C . SER A 1 257 ? -12.188 18.673 17.206 1.00 96.94 257 SER A C 1
ATOM 2038 O O . SER A 1 257 ? -11.522 19.546 17.765 1.00 96.94 257 SER A O 1
ATOM 2040 N N . VAL A 1 258 ? -12.241 18.571 15.878 1.00 96.44 258 VAL A N 1
ATOM 2041 C CA . VAL A 1 258 ? -11.587 19.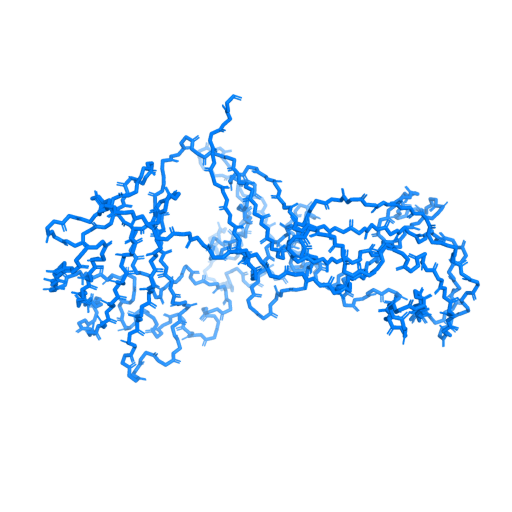499 14.937 1.00 96.44 258 VAL A CA 1
ATOM 2042 C C . VAL A 1 258 ? -12.624 20.120 14.004 1.00 96.44 258 VAL A C 1
ATOM 2044 O O . VAL A 1 258 ? -13.709 19.565 13.828 1.00 96.44 258 VAL A O 1
ATOM 2047 N N . GLU A 1 259 ? -12.333 21.271 13.395 1.00 94.75 259 GLU A N 1
ATOM 2048 C CA . GLU A 1 259 ? -13.296 21.991 12.537 1.00 94.75 259 GLU A CA 1
ATOM 2049 C C . GLU A 1 259 ? -13.934 21.074 11.475 1.00 94.75 259 GLU A C 1
ATOM 2051 O O . GLU A 1 259 ? -15.154 21.063 11.322 1.00 94.75 259 GLU A O 1
ATOM 2056 N N . SER A 1 260 ? -13.142 20.201 10.844 1.00 91.56 260 SER A N 1
ATOM 2057 C CA . SER A 1 260 ? -13.575 19.292 9.773 1.00 91.56 260 SER A CA 1
ATOM 2058 C C . SER A 1 260 ? -14.080 17.914 10.228 1.00 91.56 260 SER A C 1
ATOM 2060 O O . SER A 1 260 ? -14.473 17.117 9.387 1.00 91.56 260 SER A O 1
ATOM 2062 N N . GLY A 1 261 ? -14.058 17.587 11.526 1.00 94.38 261 GLY A N 1
ATOM 2063 C CA . GLY A 1 261 ? -14.432 16.249 12.006 1.00 94.38 261 GLY A CA 1
ATOM 2064 C C . GLY A 1 261 ? -13.875 15.942 13.391 1.00 94.38 261 GLY A C 1
ATOM 2065 O O . GLY A 1 261 ? -13.961 16.777 14.291 1.00 94.38 261 GLY A O 1
ATOM 2066 N N . ILE A 1 262 ? -13.273 14.767 13.547 1.00 96.12 262 ILE A N 1
ATOM 2067 C CA . ILE A 1 262 ? -12.541 14.368 14.753 1.00 96.12 262 ILE A CA 1
ATOM 2068 C C . ILE A 1 262 ? -11.110 13.962 14.399 1.00 96.12 262 ILE A C 1
ATOM 2070 O O . ILE A 1 262 ? -10.839 13.506 13.289 1.00 96.12 262 ILE A O 1
ATOM 2074 N N . ARG A 1 263 ? -10.191 14.119 15.349 1.00 96.31 263 ARG A N 1
ATOM 2075 C CA . ARG A 1 263 ? -8.889 13.450 15.343 1.00 96.31 263 ARG A CA 1
ATOM 2076 C C . ARG A 1 263 ? -8.915 12.389 16.431 1.00 96.31 263 ARG A C 1
ATOM 2078 O O . ARG A 1 263 ? -9.256 12.705 17.566 1.00 96.31 263 ARG A O 1
ATOM 2085 N N . VAL A 1 264 ? -8.535 11.163 16.092 1.00 97.38 264 VAL A N 1
ATOM 2086 C CA . VAL A 1 264 ? -8.405 10.077 17.065 1.00 97.38 264 VAL A CA 1
ATOM 2087 C C . VAL A 1 264 ? -6.933 9.714 17.186 1.00 97.38 264 VAL A C 1
ATOM 2089 O O . VAL A 1 264 ? -6.286 9.413 16.185 1.00 97.38 264 VAL A O 1
ATOM 2092 N N . THR A 1 265 ? -6.393 9.790 18.400 1.00 97.88 265 THR A N 1
ATOM 2093 C CA . THR A 1 265 ? -5.079 9.218 18.716 1.00 97.88 265 THR A CA 1
ATOM 2094 C C . THR A 1 265 ? -5.296 7.860 19.361 1.00 97.88 265 THR A C 1
ATOM 2096 O O . THR A 1 265 ? -5.927 7.777 20.414 1.00 97.88 265 THR A O 1
ATOM 2099 N N . GLU A 1 266 ? -4.775 6.818 18.720 1.00 98.19 266 GLU A N 1
ATOM 2100 C CA . GLU A 1 266 ? -4.905 5.423 19.138 1.00 98.19 266 GLU A CA 1
ATOM 2101 C C . GLU A 1 266 ? -3.657 4.990 19.916 1.00 98.19 266 GLU A C 1
ATOM 2103 O O . GLU A 1 266 ? -2.530 5.208 19.471 1.00 98.19 266 GLU A O 1
ATOM 2108 N N . THR A 1 267 ? -3.827 4.376 21.084 1.00 98.50 267 THR A N 1
ATOM 2109 C CA . THR A 1 267 ? -2.732 3.765 21.853 1.00 98.50 267 THR A CA 1
ATOM 2110 C C . THR A 1 267 ? -3.142 2.367 22.292 1.00 98.50 267 THR A C 1
ATOM 2112 O O . THR A 1 267 ? -4.057 2.203 23.096 1.00 98.50 267 THR A O 1
ATOM 2115 N N . VAL A 1 268 ? -2.456 1.347 21.780 1.00 98.56 268 VAL A N 1
ATOM 2116 C CA . VAL A 1 268 ? -2.705 -0.063 22.110 1.00 98.56 268 VAL A CA 1
ATOM 2117 C C . VAL A 1 268 ? -1.505 -0.597 22.884 1.00 98.56 268 VAL A C 1
ATOM 2119 O O . VAL A 1 268 ? -0.374 -0.503 22.419 1.00 98.56 268 VAL A O 1
ATOM 2122 N N . THR A 1 269 ? -1.734 -1.143 24.077 1.00 98.31 269 THR A N 1
ATOM 2123 C CA . THR A 1 269 ? -0.688 -1.786 24.885 1.00 98.31 269 THR A CA 1
ATOM 2124 C C . THR A 1 269 ? -0.814 -3.296 24.759 1.00 98.31 269 THR A C 1
ATOM 2126 O O . THR A 1 269 ? -1.729 -3.896 25.330 1.00 98.31 269 THR A O 1
ATOM 2129 N N . LEU A 1 270 ? 0.109 -3.904 24.016 1.00 98.06 270 LEU A N 1
ATOM 2130 C CA . LEU A 1 270 ? 0.187 -5.352 23.865 1.00 98.06 270 LEU A CA 1
ATOM 2131 C C . LEU A 1 270 ? 0.910 -5.978 25.072 1.00 98.06 270 LEU A C 1
ATOM 2133 O O . LEU A 1 270 ? 1.986 -5.507 25.453 1.00 98.06 270 LEU A O 1
ATOM 2137 N N . PRO A 1 271 ? 0.355 -7.034 25.693 1.00 97.69 271 PRO A N 1
ATOM 2138 C CA . PRO A 1 271 ? 1.098 -7.867 26.633 1.00 97.69 271 PRO A CA 1
ATOM 2139 C C . PRO A 1 271 ? 2.328 -8.493 25.968 1.00 97.69 271 PRO A C 1
ATOM 2141 O O . PRO A 1 271 ? 2.284 -8.811 24.784 1.00 97.69 271 PRO A O 1
ATOM 2144 N N . LYS A 1 272 ? 3.389 -8.765 26.742 1.00 97.25 272 LYS A N 1
ATOM 2145 C CA . LYS A 1 272 ? 4.654 -9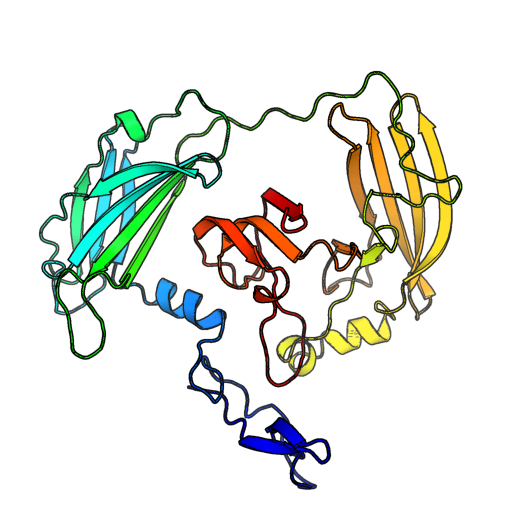.332 26.223 1.00 97.25 272 LYS A CA 1
ATOM 2146 C C . LYS A 1 272 ? 4.485 -10.618 25.411 1.00 97.25 272 LYS A C 1
ATOM 2148 O O . LYS A 1 272 ? 5.287 -10.868 24.528 1.00 97.25 272 LYS A O 1
ATOM 2153 N N . GLN A 1 273 ? 3.477 -11.428 25.734 1.00 97.06 273 GLN A N 1
ATOM 2154 C CA . GLN A 1 273 ? 3.210 -12.678 25.023 1.00 97.06 273 GLN A CA 1
ATOM 2155 C C . GLN A 1 273 ? 2.665 -12.472 23.604 1.00 97.06 273 GLN A C 1
ATOM 2157 O O . GLN A 1 273 ? 2.712 -13.407 22.825 1.00 97.06 273 GLN A O 1
ATOM 2162 N N . LEU A 1 274 ? 2.125 -11.290 23.281 1.00 97.75 274 LEU A N 1
ATOM 2163 C CA . LEU A 1 274 ? 1.680 -10.926 21.935 1.00 97.75 274 LEU A CA 1
ATOM 2164 C C . LEU A 1 274 ? 2.849 -10.263 21.190 1.00 97.75 274 LEU A C 1
ATOM 2166 O O . LEU A 1 274 ? 2.812 -9.068 20.898 1.00 97.75 274 LEU A O 1
ATOM 2170 N N . ASP A 1 275 ? 3.919 -11.029 20.975 1.00 95.62 275 ASP A N 1
ATOM 2171 C CA . ASP A 1 275 ? 5.205 -10.545 20.456 1.00 95.62 275 ASP A CA 1
ATOM 2172 C C . ASP A 1 275 ? 5.259 -10.413 18.926 1.00 95.62 275 ASP A C 1
ATOM 2174 O O . ASP A 1 275 ? 6.145 -9.739 18.403 1.00 95.62 275 ASP A O 1
ATOM 2178 N N . ASP A 1 276 ? 4.296 -11.009 18.223 1.00 95.94 276 ASP A N 1
ATOM 2179 C CA . ASP A 1 276 ? 4.229 -11.041 16.761 1.00 95.94 276 ASP A CA 1
ATOM 2180 C C . ASP A 1 276 ? 2.768 -11.110 16.285 1.00 95.94 276 ASP A C 1
ATOM 2182 O O . ASP A 1 276 ? 2.279 -12.130 15.799 1.00 95.94 276 ASP A O 1
ATOM 2186 N N . VAL A 1 277 ? 2.012 -10.037 16.528 1.00 97.88 277 VAL A N 1
ATOM 2187 C CA . VAL A 1 277 ? 0.625 -9.913 16.047 1.00 97.88 277 VAL A CA 1
ATOM 2188 C C . VAL A 1 277 ? 0.592 -9.563 14.560 1.00 97.88 277 VAL A C 1
ATOM 2190 O O . VAL A 1 277 ? 1.430 -8.810 14.073 1.00 97.88 277 VAL A O 1
ATOM 2193 N N . ALA A 1 278 ? -0.432 -10.034 13.845 1.00 96.75 278 ALA A N 1
ATOM 2194 C CA . ALA A 1 278 ? -0.559 -9.819 12.402 1.00 96.75 278 ALA A CA 1
ATOM 2195 C C . ALA A 1 278 ? -0.627 -8.335 11.995 1.00 96.75 278 ALA A C 1
ATOM 2197 O O . ALA A 1 278 ? -0.228 -7.959 10.892 1.00 96.75 278 ALA A O 1
ATOM 2198 N N . ARG A 1 279 ? -1.218 -7.501 12.860 1.00 96.88 279 ARG A N 1
ATOM 2199 C CA . ARG A 1 279 ? -1.340 -6.045 12.710 1.00 96.88 279 ARG A CA 1
ATOM 2200 C C . ARG A 1 279 ? -1.679 -5.401 14.050 1.00 96.88 279 ARG A C 1
ATOM 2202 O O . ARG A 1 279 ? -2.103 -6.076 14.979 1.00 96.88 279 ARG A O 1
ATOM 2209 N N . VAL A 1 280 ? -1.560 -4.080 14.121 1.00 97.81 280 VAL A N 1
ATOM 2210 C CA . VAL A 1 280 ? -2.208 -3.259 15.150 1.00 97.81 280 VAL A CA 1
ATOM 2211 C C . VAL A 1 280 ? -2.946 -2.152 14.416 1.00 97.81 280 VAL A C 1
ATOM 2213 O O . VAL A 1 280 ? -2.320 -1.235 13.887 1.00 97.81 280 VAL A O 1
ATOM 2216 N N . GLY A 1 281 ? -4.267 -2.268 14.318 1.00 96.94 281 GLY A N 1
ATOM 2217 C CA . GLY A 1 281 ? -5.059 -1.344 13.514 1.00 96.94 281 GLY A CA 1
ATOM 2218 C C . GLY A 1 281 ? -6.515 -1.269 13.936 1.00 96.94 281 GLY A C 1
ATOM 2219 O O . GLY A 1 281 ? -6.954 -1.971 14.844 1.00 96.94 281 GLY A O 1
ATOM 2220 N N . ILE A 1 282 ? -7.257 -0.402 13.256 1.00 97.50 282 ILE A N 1
ATOM 2221 C CA . ILE A 1 282 ? -8.690 -0.216 13.457 1.00 97.50 282 ILE A CA 1
ATOM 2222 C C . ILE A 1 282 ? -9.408 -0.683 12.193 1.00 97.50 282 ILE A C 1
ATOM 2224 O O . ILE A 1 282 ? -9.098 -0.211 11.100 1.00 97.50 282 ILE A O 1
ATOM 2228 N N . ASN A 1 283 ? -10.346 -1.614 12.344 1.00 96.38 283 ASN A N 1
ATOM 2229 C CA . ASN A 1 283 ? -11.234 -2.040 11.277 1.00 96.38 283 ASN A CA 1
ATOM 2230 C C . ASN A 1 283 ? -12.447 -1.109 11.209 1.00 96.38 283 ASN A C 1
ATOM 2232 O O . ASN A 1 283 ? -13.066 -0.826 12.237 1.00 96.38 283 ASN A O 1
ATOM 2236 N N . PHE A 1 284 ? -12.781 -0.665 10.002 1.00 95.75 284 PHE A N 1
ATOM 2237 C CA . PHE A 1 284 ? -13.964 0.137 9.714 1.00 95.75 284 PHE A CA 1
ATOM 2238 C C . PHE A 1 284 ? -14.895 -0.705 8.849 1.00 95.75 284 PHE A C 1
ATOM 2240 O O . PHE A 1 284 ? -14.507 -1.122 7.761 1.00 95.75 284 PHE A O 1
ATOM 2247 N N . GLU A 1 285 ? -16.115 -0.939 9.320 1.00 95.50 285 GLU A N 1
ATOM 2248 C CA . GLU A 1 285 ? -17.161 -1.582 8.525 1.00 95.50 285 GLU A CA 1
ATOM 2249 C C . GLU A 1 285 ? -18.106 -0.481 8.046 1.00 95.50 285 GLU A C 1
ATOM 2251 O O . GLU A 1 285 ? -18.824 0.134 8.840 1.00 95.50 285 GLU A O 1
ATOM 2256 N N . LEU A 1 286 ? -18.009 -0.164 6.757 1.00 95.44 286 LEU A N 1
ATOM 2257 C CA . LEU A 1 286 ? -18.722 0.934 6.114 1.00 95.44 286 LEU A CA 1
ATOM 2258 C C . LEU A 1 286 ? -19.886 0.405 5.272 1.00 95.44 286 LEU A C 1
ATOM 2260 O O . LEU A 1 286 ? -19.872 -0.750 4.850 1.00 95.44 286 LEU A O 1
ATOM 2264 N N . SER A 1 287 ? -20.859 1.271 5.001 1.00 95.31 287 SER A N 1
ATOM 2265 C CA . SER A 1 287 ? -21.968 0.984 4.092 1.00 95.31 287 SER A CA 1
ATOM 2266 C C . SER A 1 287 ? -21.458 0.572 2.707 1.00 95.31 287 SER A C 1
ATOM 2268 O O . SER A 1 287 ? -20.550 1.203 2.156 1.00 95.31 287 SER A O 1
ATOM 2270 N N . GLY A 1 288 ? -22.078 -0.462 2.131 1.00 93.81 288 GLY A N 1
ATOM 2271 C CA . GLY A 1 288 ? -21.751 -0.976 0.797 1.00 93.81 288 GLY A CA 1
ATOM 2272 C C . GLY A 1 288 ? -22.018 0.010 -0.348 1.00 93.81 288 GLY A C 1
ATOM 2273 O O . GLY A 1 288 ? -21.488 -0.182 -1.438 1.00 93.81 288 GLY A O 1
ATOM 2274 N N . ASP A 1 289 ? -22.772 1.085 -0.096 1.00 94.38 289 ASP A N 1
ATOM 2275 C CA . ASP A 1 289 ? -23.030 2.155 -1.070 1.00 94.38 289 ASP A CA 1
ATOM 2276 C C . ASP A 1 289 ? -21.779 3.007 -1.365 1.00 94.38 289 ASP A C 1
ATOM 2278 O O . ASP A 1 289 ? -21.731 3.748 -2.350 1.00 94.38 289 ASP A O 1
ATOM 2282 N N . LEU A 1 290 ? -20.755 2.933 -0.505 1.00 96.12 290 LEU A N 1
ATOM 2283 C CA . LEU A 1 290 ? -19.491 3.648 -0.659 1.00 96.12 290 LEU A CA 1
ATOM 2284 C C . LEU A 1 290 ? -18.500 2.821 -1.494 1.00 96.12 290 LEU A C 1
ATOM 2286 O O . LEU A 1 290 ? -17.618 2.152 -0.959 1.00 96.12 290 LEU A O 1
ATOM 2290 N N . ASP A 1 291 ? -18.643 2.867 -2.818 1.00 96.31 291 ASP A N 1
ATOM 2291 C CA . ASP A 1 291 ? -17.920 1.996 -3.752 1.00 96.31 291 ASP A CA 1
ATOM 2292 C C . ASP A 1 291 ? -16.708 2.648 -4.450 1.00 96.31 291 ASP A C 1
ATOM 2294 O O . ASP A 1 291 ? -16.000 1.965 -5.192 1.00 96.31 291 ASP A O 1
ATOM 2298 N N . GLN A 1 292 ? -16.444 3.941 -4.234 1.00 97.75 292 GLN A N 1
ATOM 2299 C CA . GLN A 1 292 ? -15.310 4.672 -4.813 1.00 97.75 292 GLN A CA 1
ATOM 2300 C C . GLN A 1 292 ? -14.197 4.859 -3.788 1.00 97.75 292 GLN A C 1
ATOM 2302 O O . GLN A 1 292 ? -14.413 5.492 -2.759 1.00 97.75 292 GLN A O 1
ATOM 2307 N N . LEU A 1 293 ? -12.984 4.396 -4.098 1.00 97.62 293 LEU A N 1
ATOM 2308 C CA . LEU A 1 293 ? -11.790 4.609 -3.282 1.00 97.62 293 LEU A CA 1
ATOM 2309 C C . LEU A 1 293 ? -10.854 5.615 -3.955 1.00 97.62 293 LEU A C 1
ATOM 2311 O O . LEU A 1 293 ? -10.436 5.441 -5.098 1.00 97.62 293 LEU A O 1
ATOM 2315 N N . VAL A 1 294 ? -10.437 6.629 -3.198 1.00 98.06 294 VAL A N 1
ATOM 2316 C CA . VAL A 1 294 ? -9.310 7.496 -3.552 1.00 98.06 294 VAL A CA 1
ATOM 2317 C C . VAL A 1 294 ? -8.333 7.534 -2.393 1.00 98.06 294 VAL A C 1
ATOM 2319 O O . VAL A 1 294 ? -8.721 7.857 -1.276 1.00 98.06 294 VAL A O 1
ATOM 2322 N N . TYR A 1 295 ? -7.050 7.300 -2.644 1.00 98.06 295 TYR A N 1
ATOM 2323 C CA . TYR A 1 295 ? -6.027 7.421 -1.608 1.00 98.06 295 TYR A CA 1
ATOM 2324 C C . TYR A 1 295 ? -4.755 8.082 -2.127 1.00 98.06 295 TYR A C 1
ATOM 2326 O O . TYR A 1 295 ? -4.473 8.094 -3.325 1.00 98.06 295 TYR A O 1
ATOM 2334 N N . PHE A 1 296 ? -3.988 8.674 -1.214 1.00 97.81 296 PHE A N 1
ATOM 2335 C CA . PHE A 1 296 ? -2.649 9.186 -1.490 1.00 97.81 296 PHE A CA 1
ATOM 2336 C C . PHE A 1 296 ? -1.630 8.348 -0.724 1.00 97.81 296 PHE A C 1
ATOM 2338 O O . PHE A 1 296 ? -1.593 8.381 0.508 1.00 97.81 296 PHE A O 1
ATOM 2345 N N . GLY A 1 297 ? -0.820 7.583 -1.450 1.00 97.12 297 GLY A N 1
ATOM 2346 C CA . GLY A 1 297 ? 0.101 6.606 -0.877 1.00 97.12 297 GLY A CA 1
ATOM 2347 C C . GLY A 1 297 ? 0.807 5.780 -1.946 1.00 97.12 297 GLY A C 1
ATOM 2348 O O . GLY A 1 297 ? 0.752 6.110 -3.134 1.00 97.12 297 GLY A O 1
ATOM 2349 N N . THR A 1 298 ? 1.486 4.719 -1.519 1.00 96.75 298 THR A N 1
ATOM 2350 C CA . THR A 1 298 ? 2.151 3.770 -2.419 1.00 96.75 298 THR A CA 1
ATOM 2351 C C . THR A 1 298 ? 1.115 2.954 -3.190 1.00 96.75 298 THR A C 1
ATOM 2353 O O . THR A 1 298 ? 0.153 2.478 -2.600 1.00 96.75 298 THR A O 1
ATOM 2356 N N . GLY A 1 299 ? 1.294 2.797 -4.502 1.00 95.38 299 GLY A N 1
ATOM 2357 C CA . GLY A 1 299 ? 0.357 2.037 -5.332 1.00 95.38 299 GLY A CA 1
ATOM 2358 C C . GLY A 1 299 ? 0.742 1.991 -6.817 1.00 95.38 299 GLY A C 1
ATOM 2359 O O . GLY A 1 299 ? 1.903 2.271 -7.154 1.00 95.38 299 GLY A O 1
ATOM 2360 N N . PRO A 1 300 ? -0.207 1.637 -7.712 1.00 94.69 300 PRO A N 1
ATOM 2361 C CA . PRO A 1 300 ? -1.626 1.358 -7.425 1.00 94.69 300 PRO A CA 1
ATOM 2362 C C . PRO A 1 300 ? -1.906 -0.080 -6.961 1.00 94.69 300 PRO A C 1
ATOM 2364 O O . PRO A 1 300 ? -3.030 -0.395 -6.593 1.00 94.69 300 PRO A O 1
ATOM 2367 N N . PHE A 1 301 ? -0.916 -0.967 -7.040 1.00 95.19 301 PHE A N 1
ATOM 2368 C CA . PHE A 1 301 ? -1.078 -2.388 -6.733 1.00 95.19 301 PHE A CA 1
ATOM 2369 C C . PHE A 1 301 ? -0.890 -2.670 -5.241 1.00 95.19 301 PHE A C 1
ATOM 2371 O O . PHE A 1 301 ? -0.249 -1.886 -4.542 1.00 95.19 301 PHE A O 1
ATOM 2378 N N . GLU A 1 302 ? -1.408 -3.813 -4.785 1.00 97.50 302 GLU A N 1
ATOM 2379 C CA . GLU A 1 302 ? -1.278 -4.274 -3.400 1.00 97.50 302 GLU A CA 1
ATOM 2380 C C . GLU A 1 302 ? 0.181 -4.255 -2.917 1.00 97.50 302 GLU A C 1
ATOM 2382 O O . GLU A 1 302 ? 1.069 -4.886 -3.505 1.00 97.50 302 GLU A O 1
ATOM 2387 N N . THR A 1 303 ? 0.393 -3.608 -1.775 1.00 96.88 303 THR A N 1
ATOM 2388 C CA . THR A 1 303 ? 1.673 -3.521 -1.073 1.00 96.88 303 THR A CA 1
ATOM 2389 C C . THR A 1 303 ? 1.542 -3.892 0.403 1.00 96.88 303 THR A C 1
ATOM 2391 O O . THR A 1 303 ? 0.533 -3.623 1.050 1.00 96.88 303 THR A O 1
ATOM 2394 N N . MET A 1 304 ? 2.603 -4.486 0.945 1.00 95.25 304 MET A N 1
ATOM 2395 C CA . MET A 1 304 ? 2.762 -4.875 2.351 1.00 95.25 304 MET A CA 1
ATOM 2396 C C . MET A 1 304 ? 4.029 -4.219 2.924 1.00 95.25 304 MET A C 1
ATOM 2398 O O . MET A 1 304 ? 4.857 -3.760 2.142 1.00 95.25 304 MET A O 1
ATOM 2402 N N . PRO A 1 305 ? 4.227 -4.134 4.254 1.00 93.44 305 PRO A N 1
ATOM 2403 C CA . PRO A 1 305 ? 5.385 -3.440 4.837 1.00 93.44 305 PRO A CA 1
ATOM 2404 C C . PRO A 1 305 ? 6.760 -3.901 4.322 1.00 93.44 305 PRO A C 1
ATOM 2406 O O . PRO A 1 305 ? 7.671 -3.087 4.198 1.00 93.44 305 PRO A O 1
ATOM 2409 N N . ASP A 1 306 ? 6.896 -5.184 3.997 1.00 94.44 306 ASP A N 1
ATOM 2410 C CA . ASP A 1 306 ? 8.085 -5.828 3.428 1.00 94.44 306 ASP A CA 1
ATOM 2411 C C . ASP A 1 306 ? 8.056 -5.942 1.890 1.00 94.44 306 ASP A C 1
ATOM 2413 O O . ASP A 1 306 ? 9.074 -6.255 1.275 1.00 94.44 306 ASP A O 1
ATOM 2417 N N . ARG A 1 307 ? 6.913 -5.627 1.271 1.00 95.19 307 ARG A N 1
ATOM 2418 C CA . ARG A 1 307 ? 6.653 -5.641 -0.175 1.00 95.19 307 ARG A CA 1
ATOM 2419 C C . ARG A 1 307 ? 5.947 -4.343 -0.594 1.00 95.19 307 ARG A C 1
ATOM 2421 O O . ARG A 1 307 ? 4.756 -4.343 -0.921 1.00 95.19 307 ARG A O 1
ATOM 2428 N N . ALA A 1 308 ? 6.668 -3.222 -0.491 1.00 95.38 308 ALA A N 1
ATOM 2429 C CA . ALA A 1 308 ? 6.152 -1.859 -0.677 1.00 95.38 308 ALA A CA 1
ATOM 2430 C C . ALA A 1 308 ? 6.795 -1.062 -1.830 1.00 95.38 308 ALA A C 1
ATOM 2432 O O . ALA A 1 308 ? 6.796 0.173 -1.807 1.00 95.38 308 ALA A O 1
ATOM 2433 N N . ILE A 1 309 ? 7.368 -1.719 -2.840 1.00 95.44 309 ILE A N 1
ATOM 2434 C CA . ILE A 1 309 ? 7.960 -1.032 -3.992 1.00 95.44 309 ILE A CA 1
ATOM 2435 C C . ILE A 1 309 ? 6.845 -0.505 -4.911 1.00 95.44 309 ILE A C 1
ATOM 2437 O O . ILE A 1 309 ? 6.315 -1.218 -5.758 1.00 95.44 309 ILE A O 1
ATOM 2441 N N . GLY A 1 310 ? 6.535 0.787 -4.796 1.00 94.38 310 GLY A N 1
ATOM 2442 C CA . GLY A 1 310 ? 5.571 1.479 -5.654 1.00 94.38 310 GLY A CA 1
ATOM 2443 C C . GLY A 1 310 ? 5.776 2.993 -5.666 1.00 94.38 310 GLY A C 1
ATOM 2444 O O . GLY A 1 310 ? 6.570 3.534 -4.892 1.00 94.38 310 GLY A O 1
ATOM 2445 N N . LYS A 1 311 ? 5.072 3.696 -6.561 1.00 96.06 311 LYS A N 1
ATOM 2446 C CA . LYS A 1 311 ? 5.090 5.167 -6.594 1.00 96.06 311 LYS A CA 1
ATOM 2447 C C . LYS A 1 311 ? 4.155 5.697 -5.509 1.00 96.06 311 LYS A C 1
ATOM 2449 O O . LYS A 1 311 ? 3.025 5.226 -5.392 1.00 96.06 311 LYS A O 1
ATOM 2454 N N . VAL A 1 312 ? 4.581 6.724 -4.776 1.00 97.75 312 VAL A N 1
ATOM 2455 C CA . VAL A 1 312 ? 3.658 7.543 -3.984 1.00 97.75 312 VAL A CA 1
ATOM 2456 C C . VAL A 1 312 ? 2.901 8.458 -4.942 1.00 97.75 312 VAL A C 1
ATOM 2458 O O . VAL A 1 312 ? 3.499 9.330 -5.577 1.00 97.75 312 VAL A O 1
ATOM 2461 N N . HIS A 1 313 ? 1.597 8.242 -5.082 1.00 97.62 313 HIS A N 1
ATOM 2462 C CA . HIS A 1 313 ? 0.729 9.021 -5.963 1.00 97.62 313 HIS A CA 1
ATOM 2463 C C . HIS A 1 313 ? -0.693 9.075 -5.398 1.00 97.62 313 HIS A C 1
ATOM 2465 O O . HIS A 1 313 ? -1.002 8.448 -4.384 1.00 97.62 313 HIS A O 1
ATOM 2471 N N . ARG A 1 314 ? -1.557 9.874 -6.031 1.00 97.81 314 ARG A N 1
ATOM 2472 C CA . ARG A 1 314 ? -2.999 9.820 -5.804 1.00 97.81 314 ARG A CA 1
ATOM 2473 C C . ARG A 1 314 ? -3.579 8.750 -6.721 1.00 97.81 314 ARG A C 1
ATOM 2475 O O . ARG A 1 314 ? -3.475 8.880 -7.940 1.00 97.81 314 ARG A O 1
ATOM 2482 N N . TRP A 1 315 ? -4.171 7.729 -6.130 1.00 97.69 315 TRP A N 1
ATOM 2483 C CA . TRP A 1 315 ? -4.771 6.594 -6.820 1.00 97.69 315 TRP A CA 1
ATOM 2484 C C . TRP A 1 315 ? -6.286 6.630 -6.650 1.00 97.69 315 TRP A C 1
ATOM 2486 O O . TRP A 1 315 ? -6.786 7.154 -5.653 1.00 97.69 315 TRP A O 1
ATOM 2496 N N . SER A 1 316 ? -7.001 6.123 -7.650 1.00 97.25 316 SER A N 1
ATOM 2497 C CA . SER A 1 316 ? -8.461 6.077 -7.692 1.00 97.25 316 SER A CA 1
ATOM 2498 C C . SER A 1 316 ? -8.890 4.750 -8.298 1.00 97.25 316 SER A C 1
ATOM 2500 O O . SER A 1 316 ? -8.324 4.345 -9.313 1.00 97.25 316 SER A O 1
ATOM 2502 N N . SER A 1 317 ? -9.881 4.102 -7.698 1.00 97.00 317 SER A N 1
ATOM 2503 C CA . SER A 1 317 ? -10.435 2.824 -8.154 1.00 97.00 317 SER A CA 1
ATOM 2504 C C . SER A 1 317 ? -11.835 2.611 -7.574 1.00 97.00 317 SER A C 1
ATOM 2506 O O . SER A 1 317 ? -12.247 3.337 -6.665 1.00 97.00 317 SER A O 1
ATOM 2508 N N . GLY A 1 318 ? -12.545 1.579 -8.030 1.00 97.12 318 GLY A N 1
ATOM 2509 C CA . GLY A 1 318 ? -13.608 0.998 -7.218 1.00 97.12 318 GLY A CA 1
ATOM 2510 C C . GLY A 1 318 ? -13.032 0.309 -5.975 1.00 97.12 318 GLY A C 1
ATOM 2511 O O . GLY A 1 318 ? -11.870 -0.111 -5.968 1.00 97.12 318 GLY A O 1
ATOM 2512 N N . VAL A 1 319 ? -13.838 0.167 -4.922 1.00 96.88 319 VAL A N 1
ATOM 2513 C CA . VAL A 1 319 ? -13.489 -0.646 -3.741 1.00 96.88 319 VAL A CA 1
ATOM 2514 C C . VAL A 1 319 ? -13.324 -2.115 -4.141 1.00 96.88 319 VAL A C 1
ATOM 2516 O O . VAL A 1 319 ? -12.355 -2.752 -3.739 1.00 96.88 319 VAL A O 1
ATOM 2519 N N . ALA A 1 320 ? -14.208 -2.630 -5.002 1.00 96.31 320 ALA A N 1
ATOM 2520 C CA . ALA A 1 320 ? -14.131 -4.003 -5.508 1.00 96.31 320 ALA A CA 1
ATOM 2521 C C . ALA A 1 320 ? -12.843 -4.281 -6.309 1.00 96.31 320 ALA A C 1
ATOM 2523 O O . ALA A 1 320 ? -12.325 -5.393 -6.260 1.00 96.31 320 ALA A O 1
ATOM 2524 N N . ASP A 1 321 ? -12.275 -3.267 -6.970 1.00 96.25 321 ASP A N 1
ATOM 2525 C CA . ASP A 1 321 ? -11.031 -3.400 -7.744 1.00 96.25 321 ASP A CA 1
ATOM 2526 C C . ASP A 1 321 ? -9.788 -3.578 -6.854 1.00 96.25 321 ASP A C 1
ATOM 2528 O O . ASP A 1 321 ? -8.691 -3.809 -7.357 1.00 96.25 321 ASP A O 1
ATOM 2532 N N . GLN A 1 322 ? -9.922 -3.407 -5.534 1.00 96.88 322 GLN A N 1
ATOM 2533 C CA . GLN A 1 322 ? -8.831 -3.623 -4.577 1.00 96.88 322 GLN A CA 1
ATOM 2534 C C . GLN A 1 322 ? -8.679 -5.086 -4.169 1.00 96.88 322 GLN A C 1
ATOM 2536 O O . GLN A 1 322 ? -7.659 -5.450 -3.586 1.00 96.88 322 GLN A O 1
ATOM 2541 N N . TYR A 1 323 ? -9.673 -5.920 -4.475 1.00 97.12 323 TYR A N 1
ATOM 2542 C CA . TYR A 1 323 ? -9.614 -7.345 -4.202 1.00 97.12 323 TYR A CA 1
ATOM 2543 C C . TYR A 1 323 ? -8.589 -8.033 -5.110 1.00 97.12 323 TYR A C 1
ATOM 2545 O O . TYR A 1 323 ? -8.635 -7.905 -6.335 1.00 97.12 323 TYR A O 1
ATOM 2553 N N . VAL A 1 324 ? -7.682 -8.805 -4.510 1.00 97.50 324 VAL A N 1
ATOM 2554 C CA . VAL A 1 324 ? -6.744 -9.662 -5.243 1.00 97.50 324 VAL A CA 1
ATOM 2555 C C . VAL A 1 324 ? -7.238 -11.109 -5.168 1.00 97.50 324 VAL A C 1
ATOM 2557 O O . VAL A 1 324 ? -7.287 -11.678 -4.074 1.00 97.50 324 VAL A O 1
ATOM 2560 N N . PRO A 1 325 ? -7.566 -11.740 -6.310 1.00 96.00 325 PRO A N 1
ATOM 2561 C CA . PRO A 1 325 ? -8.204 -13.053 -6.348 1.00 96.00 325 PRO A CA 1
ATOM 2562 C C . PRO A 1 325 ? -7.189 -14.196 -6.178 1.00 96.00 325 PRO A C 1
ATOM 2564 O O . PRO A 1 325 ? -7.047 -15.054 -7.050 1.00 96.00 325 PRO A O 1
ATOM 2567 N N . TYR A 1 326 ? -6.449 -14.219 -5.064 1.00 97.69 326 TYR A N 1
ATOM 2568 C CA . TYR A 1 326 ? -5.626 -15.378 -4.703 1.00 97.69 326 TYR A CA 1
ATOM 2569 C C . TYR A 1 326 ? -6.499 -16.641 -4.661 1.00 97.69 326 TYR A C 1
ATOM 2571 O O . TYR A 1 326 ? -7.552 -16.638 -4.027 1.00 97.69 326 TYR A O 1
ATOM 2579 N N . ILE A 1 327 ? -6.054 -17.711 -5.342 1.00 96.88 327 ILE A N 1
ATOM 2580 C CA . ILE A 1 327 ? -6.843 -18.943 -5.550 1.00 96.88 327 ILE A CA 1
ATOM 2581 C C . ILE A 1 327 ? -7.380 -19.489 -4.224 1.00 96.88 327 ILE A C 1
ATOM 2583 O O . ILE A 1 327 ? -8.558 -19.818 -4.115 1.00 96.88 327 ILE A O 1
ATOM 2587 N N . LYS A 1 328 ? -6.516 -19.538 -3.209 1.00 96.50 328 LYS A N 1
ATOM 2588 C CA . LYS A 1 328 ? -6.923 -19.690 -1.820 1.00 96.50 328 LYS A CA 1
ATOM 2589 C C . LYS A 1 328 ? -7.096 -18.293 -1.214 1.00 96.50 328 LYS A C 1
ATOM 2591 O O . LYS A 1 328 ? -6.098 -17.565 -1.112 1.00 96.50 328 LYS A O 1
ATOM 2596 N N . PRO A 1 329 ? -8.322 -17.912 -0.809 1.00 97.19 329 PRO A N 1
ATOM 2597 C CA . PRO A 1 329 ? -8.570 -16.617 -0.195 1.00 97.19 329 PRO A CA 1
ATOM 2598 C C . PRO A 1 329 ? -7.724 -16.416 1.063 1.00 97.19 329 PRO A C 1
ATOM 2600 O O . PRO A 1 329 ? -7.626 -17.298 1.915 1.00 97.19 329 PRO A O 1
ATOM 2603 N N . GLN A 1 330 ? -7.125 -15.237 1.169 1.00 98.00 330 GLN A N 1
ATOM 2604 C CA . GLN A 1 330 ? -6.231 -14.825 2.250 1.00 98.00 330 GLN A CA 1
ATOM 2605 C C . GLN A 1 330 ? -6.243 -13.295 2.374 1.00 98.00 330 GLN A C 1
ATOM 2607 O O . GLN A 1 330 ? -6.887 -12.628 1.557 1.00 98.00 330 GLN A O 1
ATOM 2612 N N . GLU A 1 331 ? -5.563 -12.719 3.374 1.00 98.06 331 GLU A N 1
ATOM 2613 C CA . GLU A 1 331 ? -5.379 -11.261 3.446 1.00 98.06 331 GLU A CA 1
ATOM 2614 C C . GLU A 1 331 ? -4.848 -10.715 2.114 1.00 98.06 331 GLU A C 1
ATOM 2616 O O . GLU A 1 331 ? -3.858 -11.216 1.580 1.00 98.06 331 GLU A O 1
ATOM 2621 N N . ASN A 1 332 ? -5.495 -9.667 1.604 1.00 97.88 332 ASN A N 1
ATOM 2622 C CA . ASN A 1 332 ? -5.137 -9.030 0.346 1.00 97.88 332 ASN A CA 1
ATOM 2623 C C . ASN A 1 332 ? -5.618 -7.567 0.283 1.00 97.88 332 ASN A C 1
ATOM 2625 O O . ASN A 1 332 ? -6.304 -7.093 1.186 1.00 97.88 332 ASN A O 1
ATOM 2629 N N . GLY A 1 333 ? -5.235 -6.848 -0.771 1.00 96.44 333 GLY A N 1
ATOM 2630 C CA . GLY A 1 333 ? -5.677 -5.483 -1.077 1.00 96.44 333 GLY A CA 1
ATOM 2631 C C . GLY A 1 333 ? -5.016 -4.377 -0.244 1.00 96.44 333 GLY A C 1
ATOM 2632 O O . GLY A 1 333 ? -5.439 -3.224 -0.299 1.00 96.44 333 GLY A O 1
ATOM 2633 N N . GLY A 1 334 ? -3.984 -4.705 0.538 1.00 96.19 334 GLY A N 1
ATOM 2634 C CA . GLY A 1 334 ? -3.267 -3.747 1.382 1.00 96.19 334 GLY A CA 1
ATOM 2635 C C . GLY A 1 334 ? -2.529 -2.657 0.594 1.00 96.19 334 GLY A C 1
ATOM 2636 O O . GLY A 1 334 ? -2.016 -2.899 -0.497 1.00 96.19 334 GLY A O 1
ATOM 2637 N N . HIS A 1 335 ? -2.422 -1.463 1.188 1.00 97.19 335 HIS A N 1
ATOM 2638 C CA . HIS A 1 335 ? -1.580 -0.365 0.695 1.00 97.19 335 HIS A CA 1
ATOM 2639 C C . HIS A 1 335 ? -0.699 0.185 1.811 1.00 97.19 335 HIS A C 1
ATOM 2641 O O . HIS A 1 335 ? -1.187 0.743 2.797 1.00 97.19 335 HIS A O 1
ATOM 2647 N N . ALA A 1 336 ? 0.615 0.060 1.655 1.00 95.06 336 ALA A N 1
ATOM 2648 C CA . ALA A 1 336 ? 1.579 0.605 2.598 1.00 95.06 336 ALA A CA 1
ATOM 2649 C C . ALA A 1 336 ? 1.759 2.120 2.402 1.00 95.06 336 ALA A C 1
ATOM 2651 O O . ALA A 1 336 ? 1.652 2.661 1.301 1.00 95.06 336 ALA A O 1
ATOM 2652 N N . GLY A 1 337 ? 2.080 2.837 3.483 1.00 95.00 337 GLY A N 1
ATOM 2653 C CA . GLY A 1 337 ? 2.420 4.259 3.392 1.00 95.00 337 GLY A CA 1
ATOM 2654 C C . GLY A 1 337 ? 1.278 5.151 2.887 1.00 95.00 337 GLY A C 1
ATOM 2655 O O . GLY A 1 337 ? 1.530 6.155 2.222 1.00 95.00 337 GLY A O 1
ATOM 2656 N N . VAL A 1 338 ? 0.024 4.836 3.196 1.00 97.31 338 VAL A N 1
ATOM 2657 C CA . VAL A 1 338 ? -1.099 5.739 2.907 1.00 97.31 338 VAL A CA 1
ATOM 2658 C C . VAL A 1 338 ? -1.050 6.953 3.841 1.00 97.31 338 VAL A C 1
ATOM 2660 O O . VAL A 1 338 ? -0.828 6.820 5.041 1.00 97.31 338 VAL A O 1
ATOM 2663 N N . ARG A 1 339 ? -1.223 8.159 3.288 1.00 95.62 339 ARG A N 1
ATOM 2664 C CA . ARG A 1 339 ? -1.287 9.427 4.045 1.00 95.62 339 ARG A CA 1
ATOM 2665 C C . ARG A 1 339 ? -2.717 9.816 4.380 1.00 95.62 339 ARG A C 1
ATOM 2667 O O . ARG A 1 339 ? -2.985 10.361 5.444 1.00 95.62 339 ARG A O 1
ATOM 2674 N N . TRP A 1 340 ? -3.611 9.564 3.433 1.00 96.25 340 TRP A N 1
ATOM 2675 C CA . TRP A 1 340 ? -5.049 9.708 3.570 1.00 96.25 340 TRP A CA 1
ATOM 2676 C C . TRP A 1 340 ? -5.732 8.826 2.530 1.00 96.25 340 TRP A C 1
ATOM 2678 O O . TRP A 1 340 ? -5.171 8.554 1.463 1.00 96.25 340 TRP A O 1
ATOM 2688 N N . PHE A 1 341 ? -6.957 8.428 2.837 1.00 97.19 341 PHE A N 1
ATOM 2689 C CA . PHE A 1 341 ? -7.881 7.825 1.893 1.00 97.19 341 PHE A CA 1
ATOM 2690 C C . PHE A 1 341 ? -9.261 8.470 2.052 1.00 97.19 341 PHE A C 1
ATOM 2692 O O . PHE A 1 341 ? -9.534 9.149 3.042 1.00 97.19 341 PHE A O 1
ATOM 2699 N N . SER A 1 342 ? -10.095 8.301 1.039 1.00 96.50 342 SER A N 1
ATOM 2700 C CA . SER A 1 342 ? -11.476 8.749 0.962 1.00 96.50 342 SER A CA 1
ATOM 2701 C C . SER A 1 342 ? -12.275 7.629 0.327 1.00 96.50 342 SER A C 1
ATOM 2703 O O . SER A 1 342 ? -11.837 7.074 -0.681 1.00 96.50 342 SER A O 1
ATOM 2705 N N . ILE A 1 343 ? -13.438 7.337 0.899 1.00 96.50 343 ILE A N 1
ATOM 2706 C CA . ILE A 1 343 ? -14.406 6.409 0.324 1.00 96.50 343 ILE A CA 1
ATOM 2707 C C . ILE A 1 343 ? -15.712 7.178 0.126 1.00 96.50 343 ILE A C 1
ATOM 2709 O O . ILE A 1 343 ? -16.125 7.921 1.018 1.00 96.50 343 ILE A O 1
ATOM 2713 N N . SER A 1 344 ? -16.308 7.080 -1.056 1.00 96.12 344 SER A N 1
ATOM 2714 C CA . SER A 1 344 ? -17.531 7.799 -1.424 1.00 96.12 344 SER A CA 1
ATOM 2715 C C . SER A 1 344 ? -18.423 6.937 -2.315 1.00 96.12 344 SER A C 1
ATOM 2717 O O . SER A 1 344 ? -17.974 5.928 -2.847 1.00 96.12 344 SER A O 1
ATOM 2719 N N . ASN A 1 345 ? -19.675 7.342 -2.504 1.00 93.00 345 ASN A N 1
ATOM 2720 C CA . ASN A 1 345 ? -20.544 6.778 -3.535 1.00 93.00 345 ASN A CA 1
ATOM 2721 C C . ASN A 1 345 ? -20.231 7.386 -4.918 1.00 93.00 345 ASN A C 1
ATOM 2723 O O . ASN A 1 345 ? -19.557 8.419 -5.022 1.00 93.00 345 ASN A O 1
ATOM 2727 N N . ARG A 1 346 ? -20.728 6.759 -5.990 1.00 79.81 346 ARG A N 1
ATOM 2728 C CA . ARG A 1 346 ? -20.849 7.399 -7.311 1.00 79.81 346 ARG A CA 1
ATOM 2729 C C . ARG A 1 346 ? -22.023 8.377 -7.266 1.00 79.81 346 ARG A C 1
ATOM 2731 O O . ARG A 1 346 ? -23.170 7.955 -7.366 1.00 79.81 346 ARG A O 1
ATOM 2738 N N . THR A 1 347 ? -21.744 9.659 -7.058 1.00 59.28 347 THR A N 1
ATOM 2739 C CA . THR A 1 347 ? -22.728 10.733 -7.286 1.00 59.28 347 THR A CA 1
ATOM 2740 C C . THR A 1 347 ? -23.057 10.900 -8.754 1.00 59.28 347 THR A C 1
ATOM 2742 O O . THR A 1 347 ? -22.089 10.861 -9.553 1.00 59.28 347 THR A O 1
#

Foldseek 3Di:
DAAPFDWDQDPVRDTARADPCPVPDPDHPGRPSGPDQAYPVRHGALLVVVVLAVPQQKDKDDPDLQQQKIKIFGQAAADWLPQKWKKKFKDFLQHTPDIDTWPDDTHGHRGMDMTGDHSVRQAEDPDAGWMKMKIFIFGCCDDPVGHGRDGSYMDIDTGDGHHDDDFAFDQAADPQADPQGFGNDPQFPGGKDKALAWFDDPCCVVVVVVVLCVLQQRVAKDFPDWDWDDDGNKIKIWTWIQHPNRDTKIKIWIWTHGPVGIDIDIDIDDDPSPVDTPDTDIDTHGHPQQFKKWWFAFDDAKADPVRRPGDGHIDIDTPVVLDDPSSPDTDGSHTPGTPDMDTGHDD

Radius of gyration: 24.79 Å; Cα contacts (8 Å, |Δi|>4): 733; chains: 1; bounding box: 52×67×62 Å

Solvent-accessible surface area (backbone atoms only — not comparable to full-atom values): 19528 Å² total; per-residue (Å²): 104,46,16,66,44,41,85,39,75,46,96,91,68,50,74,44,61,34,46,46,46,73,85,71,52,91,77,66,72,36,64,70,57,58,73,35,51,17,41,64,88,64,50,75,38,53,70,42,55,38,53,49,59,75,64,27,53,57,49,70,47,81,74,35,59,83,74,17,34,31,38,43,33,31,66,33,86,74,57,56,51,84,60,47,40,38,37,37,36,34,27,50,64,41,41,78,79,44,72,52,74,44,70,74,62,89,28,51,39,69,31,70,38,71,37,64,49,73,26,84,75,47,48,60,65,94,63,63,26,59,26,35,41,38,36,38,36,20,29,66,49,67,50,102,88,44,55,54,66,40,77,64,34,73,43,77,44,84,39,60,57,40,76,65,80,75,84,51,72,32,97,54,60,66,90,39,62,49,90,84,53,44,48,61,55,88,65,43,77,40,59,64,37,85,37,42,53,66,55,56,38,73,64,32,55,77,68,51,50,43,59,54,44,58,68,45,16,41,87,46,69,40,82,78,45,72,45,66,49,78,57,87,39,32,37,40,32,40,36,35,33,27,22,66,59,65,48,70,33,46,37,37,37,42,39,34,23,25,75,93,51,72,46,74,49,79,47,74,51,72,48,81,88,63,76,79,58,76,44,84,47,73,47,75,45,58,45,82,71,46,41,33,34,38,35,34,21,35,31,94,56,53,20,41,93,95,51,56,75,51,52,74,32,51,43,76,46,48,50,75,73,43,63,61,87,50,79,72,81,45,64,65,48,40,59,32,72,62,79,50,73,48,72,36,54,89,126

Secondary structure (DSSP, 8-state):
-B---EEEE-TTS-EEEE-TTTT--SS--GGGG---SB-TTSPBPTHHHHHHHHT-SEEEEEEETTTTEEEEEE--SS--STTEEEEEEEEETTEEEEEEEE------TT-EEEEE--GGGTS--SSBEEEEEEEEEEESS-BTTB-TT-EEEEEEEEEEEEPPPPPPBPSS----B-TT--B--TTEEEEEEEE---PPPHHHHHTTHHHHHHHTTTT--EEEEEEEEEETTEEEEEEEEE-TT--EEEEEEEEEEETTEEEEEEEEE--TT--S-S--EEEEEE-TT--EEEEEEEESS--BTTB--SEEEEEEEESGGG----SS--S----TT-SEEEEE---